Protein AF-A0AAW2JNI2-F1 (afdb_monomer_lite)

Sequence (206 aa):
MILISWNCQGLGTPCTVHTLGELLRSHHPSLVFLAETKCKKGRIDGIKRRSGLFGCYVESQGRSGGLALLWDKSTTVQLQTFGPHHINVMCIRKGSLKRGDSLVSTALLIRTIIRRFKEALTSTDLHDLGHEGSPFTWCNQYPEPDTIYERLDSACADPSWRARFPNAVVRHIPVTSSDHDALLIDLVNTPRLPRPKRRPFRFEAM

Radius of gyration: 17.62 Å; chains: 1; bounding box: 41×36×64 Å

Foldseek 3Di:
DKEKEDALLAPPDPQSLVLVVVVCVQPVHQKYKYKFNQDDPVSVVVSCVVSVWDWDKDHDDHRGIIMIMTGHPQKDWDWDDDDRQFTFIFIAGPPPPDPVRRSPDDDPGFGQDDPVCVVVCVVVQKDFPDADDDPFFFWPPDDPPVIDTHHRTTGIDHPVLCVVQVVWHWYWADDPSDRGTMIMIDSPPDDDDPPDPDDDDDDDDD

Organism: Sesamum radiatum (NCBI:txid300843)

Secondary structure (DSSP, 8-state):
-EEEEEE-S-TTSHHHHHHHHHHHHHH--SEEEEE-----HHHHHHHHHHHT-EEEEE--BTTB--EEEEE-TTEEEEEEEEETTEEEEEEEETT--STT--------------TTHHHHHHTTT-EE---BS-S-SEE--PPTTS--EE-----EE-HHHHHH-TT-EEEEE--TTSSBPEEEEESS-PPPPPPP-PPPP-----

InterPro domains:
  IPR005135 Endonuclease/exonuclease/phosphatase [PF03372] (4-123)
  IPR036691 Endonuclease/exonuclease/phosphatase superfamily [G3DSA:3.60.10.10] (1-99)
  IPR036691 Endonuclease/exonuclease/phosphatase superfamily [G3DSA:3.60.10.10] (100-187)
  IPR036691 Endonuclease/exonuclease/phosphatase superfamily [SSF56219] (1-187)

pLDDT: mean 78.14, std 17.44, range [36.41, 94.31]

Structure (mmCIF, N/CA/C/O backbone):
data_AF-A0AAW2JNI2-F1
#
_entry.id   AF-A0AAW2JNI2-F1
#
loop_
_atom_site.group_PDB
_atom_site.id
_atom_site.type_symbol
_atom_site.label_atom_id
_atom_site.label_alt_id
_atom_site.label_comp_id
_atom_site.label_asym_id
_atom_site.label_entity_id
_atom_site.label_seq_id
_atom_site.pdbx_PDB_ins_code
_atom_site.Cartn_x
_atom_site.Cartn_y
_atom_site.Cartn_z
_atom_site.occupancy
_atom_site.B_iso_or_equiv
_atom_site.auth_seq_id
_atom_site.auth_comp_id
_atom_site.auth_asym_id
_atom_site.auth_atom_id
_atom_site.pdbx_PDB_model_num
ATOM 1 N N . MET A 1 1 ? -14.338 -2.826 5.622 1.00 80.62 1 MET A N 1
ATOM 2 C CA . MET A 1 1 ? -13.302 -1.760 5.605 1.00 80.62 1 MET A CA 1
ATOM 3 C C . MET A 1 1 ? -12.301 -2.193 4.560 1.00 80.62 1 MET A C 1
ATOM 5 O O . MET A 1 1 ? -11.860 -3.328 4.659 1.00 80.62 1 MET A O 1
ATOM 9 N N . ILE A 1 2 ? -12.008 -1.354 3.565 1.00 87.94 2 ILE A N 1
ATOM 10 C CA . ILE A 1 2 ? -11.162 -1.745 2.430 1.00 87.94 2 ILE A CA 1
ATOM 11 C C . ILE A 1 2 ? -9.796 -1.084 2.564 1.00 87.94 2 ILE A C 1
ATOM 13 O O . ILE A 1 2 ? -9.700 0.122 2.816 1.00 87.94 2 ILE A O 1
ATOM 17 N N . LEU A 1 3 ? -8.755 -1.884 2.379 1.00 90.69 3 LEU A N 1
ATOM 18 C CA . LEU A 1 3 ? -7.373 -1.452 2.348 1.00 90.69 3 LEU A CA 1
ATOM 19 C C . LEU A 1 3 ? -6.774 -1.843 1.002 1.00 90.69 3 LEU A C 1
ATOM 21 O O . LEU A 1 3 ? -7.075 -2.915 0.477 1.00 90.69 3 LEU A O 1
ATOM 25 N N . ILE A 1 4 ? -5.943 -0.972 0.443 1.00 92.69 4 ILE A N 1
ATOM 26 C CA . ILE A 1 4 ? -5.185 -1.266 -0.773 1.00 92.69 4 ILE A CA 1
ATOM 27 C C . ILE A 1 4 ? -3.698 -1.215 -0.455 1.00 92.69 4 ILE A C 1
ATOM 29 O O . ILE A 1 4 ? -3.213 -0.239 0.109 1.00 92.69 4 ILE A O 1
ATOM 33 N N . SER A 1 5 ? -2.989 -2.262 -0.845 1.00 91.81 5 SER A N 1
ATOM 34 C CA . SER A 1 5 ? -1.537 -2.324 -0.955 1.00 91.81 5 SER A CA 1
ATOM 35 C C . SER A 1 5 ? -1.172 -2.282 -2.425 1.00 91.81 5 SER A C 1
ATOM 37 O O . SER A 1 5 ? -1.758 -3.032 -3.203 1.00 91.81 5 SER A O 1
ATOM 39 N N . TRP A 1 6 ? -0.190 -1.483 -2.820 1.00 92.62 6 TRP A N 1
ATOM 40 C CA . TRP A 1 6 ? 0.344 -1.599 -4.167 1.00 92.62 6 TRP A CA 1
ATOM 41 C C . TRP A 1 6 ? 1.819 -1.225 -4.239 1.00 92.62 6 TRP A C 1
ATOM 43 O O . TRP A 1 6 ? 2.206 -0.104 -3.898 1.00 92.62 6 TRP A O 1
ATOM 53 N N . ASN A 1 7 ? 2.641 -2.147 -4.738 1.00 91.00 7 ASN A N 1
ATOM 54 C CA . ASN A 1 7 ? 3.932 -1.778 -5.287 1.00 91.00 7 ASN A CA 1
ATOM 55 C C . ASN A 1 7 ? 3.718 -1.159 -6.666 1.00 91.00 7 ASN A C 1
ATOM 57 O O . ASN A 1 7 ? 3.440 -1.849 -7.634 1.00 91.00 7 ASN A O 1
ATOM 61 N N . CYS A 1 8 ? 3.818 0.160 -6.741 1.00 89.81 8 CYS A N 1
ATOM 62 C CA . CYS A 1 8 ? 3.504 0.895 -7.962 1.00 89.81 8 CYS A CA 1
ATOM 63 C C . CYS A 1 8 ? 4.706 1.093 -8.892 1.00 89.81 8 CYS A C 1
ATOM 65 O O . CYS A 1 8 ? 4.558 1.726 -9.938 1.00 89.81 8 CYS A O 1
ATOM 67 N N . GLN A 1 9 ? 5.895 0.648 -8.466 1.00 89.50 9 GLN A N 1
ATOM 68 C CA . GLN A 1 9 ? 7.161 0.720 -9.196 1.00 89.50 9 GLN A CA 1
ATOM 69 C C . GLN A 1 9 ? 7.519 2.117 -9.754 1.00 89.50 9 GLN A C 1
ATOM 71 O O . GLN A 1 9 ? 8.397 2.263 -10.612 1.00 89.50 9 GLN A O 1
ATOM 76 N N . GLY A 1 10 ? 6.901 3.167 -9.206 1.00 90.00 10 GLY A N 1
ATOM 77 C CA . GLY A 1 10 ? 7.130 4.572 -9.510 1.00 90.00 10 GLY A CA 1
ATOM 78 C C . GLY A 1 10 ? 5.845 5.345 -9.818 1.00 90.00 10 GLY A C 1
ATOM 79 O O . GLY A 1 10 ? 5.243 5.193 -10.874 1.00 90.00 10 GLY A O 1
ATOM 80 N N . LEU A 1 11 ? 5.496 6.329 -8.984 1.00 87.31 11 LEU A N 1
ATOM 81 C CA . LEU A 1 11 ? 4.372 7.261 -9.222 1.00 87.31 11 LEU A CA 1
ATOM 82 C C . LEU A 1 11 ? 4.754 8.444 -10.132 1.00 87.31 11 LEU A C 1
ATOM 84 O O . LEU A 1 11 ? 4.144 9.519 -10.087 1.00 87.31 11 LEU A O 1
ATOM 88 N N . GLY A 1 12 ? 5.805 8.259 -10.933 1.00 82.25 12 GLY A N 1
ATOM 89 C CA . GLY A 1 12 ? 6.384 9.262 -11.821 1.00 82.25 12 GLY A CA 1
ATOM 90 C C . GLY A 1 12 ? 5.574 9.480 -13.098 1.00 82.25 12 GLY A C 1
ATOM 91 O O . GLY A 1 12 ? 5.531 10.610 -13.594 1.00 82.25 12 GLY A O 1
ATOM 92 N N . THR A 1 13 ? 4.894 8.442 -13.585 1.00 85.81 13 THR A N 1
ATOM 93 C CA . THR A 1 13 ? 4.236 8.441 -14.898 1.00 85.81 13 THR A CA 1
ATOM 94 C C . THR A 1 13 ? 2.746 8.809 -14.802 1.00 85.81 13 THR A C 1
ATOM 96 O O . THR A 1 13 ? 2.089 8.488 -13.804 1.00 85.81 13 THR A O 1
ATOM 99 N N . PRO A 1 14 ? 2.172 9.465 -15.830 1.00 86.81 14 PRO A N 1
ATOM 100 C CA . PRO A 1 14 ? 0.734 9.723 -15.893 1.00 86.81 14 PRO A CA 1
ATOM 101 C C . PRO A 1 14 ? -0.111 8.445 -15.836 1.00 86.81 14 PRO A C 1
ATOM 103 O O . PRO A 1 14 ? -1.145 8.443 -15.172 1.00 86.81 14 PRO A O 1
ATOM 106 N N . CYS A 1 15 ? 0.346 7.357 -16.465 1.00 89.25 15 CYS A N 1
ATOM 107 C CA . CYS A 1 15 ? -0.357 6.074 -16.477 1.00 89.25 15 CYS A CA 1
ATOM 108 C C . CYS A 1 15 ? -0.473 5.477 -15.070 1.00 89.25 15 CYS A C 1
ATOM 110 O O . CYS A 1 15 ? -1.577 5.166 -14.637 1.00 89.25 15 CYS A O 1
ATOM 112 N N . THR A 1 16 ? 0.621 5.409 -14.303 1.00 89.88 16 THR A N 1
ATOM 113 C CA . THR A 1 16 ? 0.587 4.877 -12.929 1.00 89.88 16 THR A CA 1
ATOM 114 C C . THR A 1 16 ? -0.310 5.727 -12.022 1.00 89.88 16 THR A C 1
ATOM 116 O O . THR A 1 16 ? -1.076 5.199 -11.214 1.00 89.88 16 THR A O 1
ATOM 119 N N . VAL A 1 17 ? -0.277 7.058 -12.178 1.00 90.81 17 VAL A N 1
ATOM 120 C CA . VAL A 1 17 ? -1.159 7.971 -11.426 1.00 90.81 17 VAL A CA 1
ATOM 121 C C . VAL A 1 17 ? -2.626 7.802 -11.835 1.00 90.81 17 VAL A C 1
ATOM 123 O O . VAL A 1 17 ? -3.504 7.874 -10.972 1.00 90.81 17 VAL A O 1
ATOM 126 N N . HIS A 1 18 ? -2.904 7.564 -13.118 1.00 91.00 18 HIS A N 1
ATOM 127 C CA . HIS A 1 18 ? -4.248 7.260 -13.602 1.00 91.00 18 HIS A CA 1
ATOM 128 C C . HIS A 1 18 ? -4.775 5.974 -12.964 1.00 91.00 18 HIS A C 1
ATOM 130 O O . HIS A 1 18 ? -5.854 6.003 -12.371 1.00 91.00 18 HIS A O 1
ATOM 136 N N . THR A 1 19 ? -3.989 4.894 -12.995 1.00 93.62 19 THR A N 1
ATOM 137 C CA . THR A 1 19 ? -4.357 3.609 -12.390 1.00 93.62 19 THR A CA 1
ATOM 138 C C . THR A 1 19 ? -4.592 3.734 -10.891 1.00 93.62 19 THR A C 1
ATOM 140 O O . THR A 1 19 ? -5.613 3.259 -10.396 1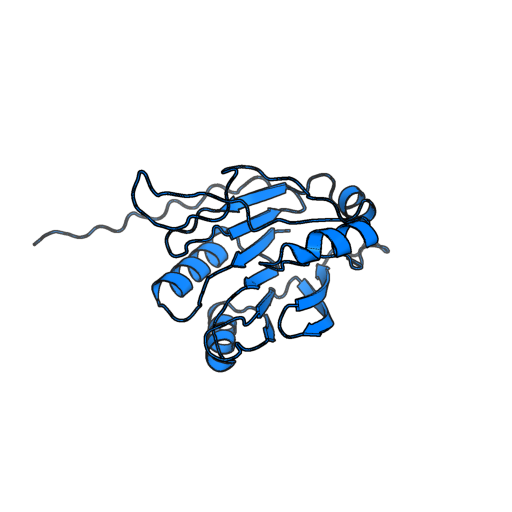.00 93.62 19 THR A O 1
ATOM 143 N N . LEU A 1 20 ? -3.734 4.466 -10.166 1.00 94.31 20 LEU A N 1
ATOM 144 C CA . LEU A 1 20 ? -3.990 4.791 -8.759 1.00 94.31 20 LEU A CA 1
ATOM 145 C C . LEU A 1 20 ? -5.356 5.472 -8.600 1.00 94.31 20 LEU A C 1
ATOM 147 O O . LEU A 1 20 ? -6.163 5.075 -7.764 1.00 94.31 20 LEU A O 1
ATOM 151 N N . GLY A 1 21 ? -5.648 6.473 -9.431 1.00 93.38 21 GLY A N 1
ATOM 152 C CA . GLY A 1 21 ? -6.939 7.156 -9.437 1.00 93.38 21 GLY A CA 1
ATOM 153 C C . GLY A 1 21 ? -8.125 6.234 -9.742 1.00 93.38 21 GLY A C 1
ATOM 154 O O . GLY A 1 21 ? -9.219 6.451 -9.220 1.00 93.38 21 GLY A O 1
ATOM 155 N N . GLU A 1 22 ? -7.955 5.203 -10.565 1.00 92.88 22 GLU A N 1
ATOM 156 C CA . GLU A 1 22 ? -8.984 4.186 -10.809 1.00 92.88 22 GLU A CA 1
ATOM 157 C C . GLU A 1 22 ? -9.179 3.252 -9.615 1.00 92.88 22 GLU A C 1
ATOM 159 O O . GLU A 1 22 ? -10.326 2.986 -9.248 1.00 92.88 22 GLU A O 1
ATOM 164 N N . LEU A 1 23 ? -8.093 2.816 -8.971 1.00 93.00 23 LEU A N 1
ATOM 165 C CA . LEU A 1 23 ? -8.136 1.996 -7.758 1.00 93.00 23 LEU A CA 1
ATOM 166 C C . LEU A 1 23 ? -8.877 2.723 -6.631 1.00 93.00 23 LEU A C 1
ATOM 168 O O . LEU A 1 23 ? -9.796 2.154 -6.037 1.00 93.00 23 LEU A O 1
ATOM 172 N N . LEU A 1 24 ? -8.537 3.997 -6.400 1.00 93.69 24 LEU A N 1
ATOM 173 C CA . LEU A 1 24 ? -9.178 4.846 -5.392 1.00 93.69 24 LEU A CA 1
ATOM 174 C C . LEU A 1 24 ? -10.672 5.051 -5.678 1.00 93.69 24 LEU A C 1
ATOM 176 O O . LEU A 1 24 ? -11.496 4.918 -4.775 1.00 93.69 24 LEU A O 1
ATOM 180 N N . ARG A 1 25 ? -11.033 5.351 -6.933 1.00 91.62 25 ARG A N 1
ATOM 181 C CA . ARG A 1 25 ? -12.432 5.595 -7.330 1.00 91.62 25 ARG A CA 1
ATOM 182 C C . ARG A 1 25 ? -13.288 4.335 -7.341 1.00 91.62 25 ARG A C 1
ATOM 184 O O . ARG A 1 25 ? -14.482 4.436 -7.109 1.00 91.62 25 ARG A O 1
ATOM 191 N N . SER A 1 26 ? -12.711 3.178 -7.655 1.00 91.31 26 SER A N 1
ATOM 192 C CA . SER A 1 26 ? -13.486 1.941 -7.827 1.00 91.31 26 SER A CA 1
ATOM 193 C C . SER A 1 26 ? -13.745 1.212 -6.515 1.00 91.31 26 SER A C 1
ATOM 195 O O . SER A 1 26 ? -14.736 0.495 -6.411 1.00 91.31 26 SER A O 1
ATOM 197 N N . HIS A 1 27 ? -12.854 1.365 -5.533 1.00 91.12 27 HIS A N 1
ATOM 198 C CA . HIS A 1 27 ? -12.905 0.590 -4.291 1.00 91.12 27 HIS A CA 1
ATOM 199 C C . HIS A 1 27 ? -13.101 1.448 -3.042 1.00 91.12 27 HIS A C 1
ATOM 201 O O . HIS A 1 27 ? -13.352 0.887 -1.981 1.00 91.12 27 HIS A O 1
ATOM 207 N N . HIS A 1 28 ? -12.989 2.779 -3.150 1.00 90.81 28 HIS A N 1
ATOM 208 C CA . HIS A 1 28 ? -13.135 3.717 -2.031 1.00 90.81 28 HIS A CA 1
ATOM 209 C C . HIS A 1 28 ? -12.400 3.256 -0.754 1.00 90.81 28 HIS A C 1
ATOM 211 O O . HIS A 1 28 ? -13.019 3.101 0.302 1.00 90.81 28 HIS A O 1
ATOM 217 N N . PRO A 1 29 ? -11.087 2.972 -0.845 1.00 91.06 29 PRO A N 1
ATOM 218 C CA . PRO A 1 29 ? -10.336 2.423 0.274 1.00 91.06 29 PRO A CA 1
ATOM 219 C C . PRO A 1 29 ? -10.240 3.429 1.424 1.00 91.06 29 PRO A C 1
ATOM 221 O O . PRO A 1 29 ? -10.003 4.618 1.218 1.00 91.06 29 PRO A O 1
ATOM 224 N N . SER A 1 30 ? -10.356 2.927 2.651 1.00 89.38 30 SER A N 1
ATOM 225 C CA . SER A 1 30 ? -10.128 3.718 3.867 1.00 89.38 30 SER A CA 1
ATOM 226 C C . SER A 1 30 ? -8.641 3.903 4.177 1.00 89.38 30 SER A C 1
ATOM 228 O O . SER A 1 30 ? -8.262 4.885 4.811 1.00 89.38 30 SER A O 1
ATOM 230 N N . LEU A 1 31 ? -7.803 2.965 3.720 1.00 90.81 31 LEU A N 1
ATOM 231 C CA . LEU A 1 31 ? -6.350 2.991 3.874 1.00 90.81 31 LEU A CA 1
ATOM 232 C C . LEU A 1 31 ? -5.691 2.523 2.574 1.00 90.81 31 LEU A C 1
ATOM 234 O O . LEU A 1 31 ? -6.131 1.548 1.967 1.00 90.81 31 LEU A O 1
ATOM 238 N N . VAL A 1 32 ? -4.632 3.202 2.153 1.00 93.38 32 VAL A N 1
ATOM 239 C CA . VAL A 1 32 ? -3.872 2.886 0.944 1.00 93.38 32 VAL A CA 1
ATOM 240 C C . VAL A 1 32 ? -2.397 2.963 1.264 1.00 93.38 32 VAL A C 1
ATOM 242 O O . VAL A 1 32 ? -1.916 3.989 1.735 1.00 93.38 32 VAL A O 1
ATOM 245 N N . PHE A 1 33 ? -1.671 1.901 0.972 1.00 92.81 33 PHE A N 1
ATOM 246 C CA . PHE A 1 33 ? -0.228 1.870 1.053 1.00 92.81 33 PHE A CA 1
ATOM 247 C C . PHE A 1 33 ? 0.372 1.715 -0.336 1.00 92.81 33 PHE A C 1
ATOM 249 O O . PHE A 1 33 ? -0.078 0.888 -1.129 1.00 92.81 33 PHE A O 1
ATOM 256 N N . LEU A 1 34 ? 1.414 2.495 -0.597 1.00 92.38 34 LEU A N 1
ATOM 257 C CA . LEU A 1 34 ? 2.161 2.494 -1.843 1.00 92.38 34 LEU A CA 1
ATOM 258 C C . LEU A 1 34 ? 3.640 2.234 -1.544 1.00 92.38 34 LEU A C 1
ATOM 260 O O . LEU A 1 34 ? 4.260 2.989 -0.789 1.00 92.38 34 LEU A O 1
ATOM 264 N N . ALA A 1 35 ? 4.192 1.190 -2.159 1.00 90.00 35 ALA A N 1
ATOM 265 C CA . ALA A 1 35 ? 5.620 0.871 -2.158 1.00 90.00 35 ALA A CA 1
ATOM 266 C C . ALA A 1 35 ? 6.293 1.282 -3.473 1.00 90.00 35 ALA A C 1
ATOM 268 O O . ALA A 1 35 ? 5.617 1.511 -4.480 1.00 90.00 35 ALA A O 1
ATOM 269 N N . GLU A 1 36 ? 7.626 1.402 -3.420 1.00 90.38 36 GLU A N 1
ATOM 270 C CA . GLU A 1 36 ? 8.500 1.826 -4.528 1.00 90.38 36 GLU A CA 1
ATOM 271 C C . GLU A 1 36 ? 7.941 3.038 -5.278 1.00 90.38 36 GLU A C 1
ATOM 273 O O . GLU A 1 36 ? 7.903 3.098 -6.506 1.00 90.38 36 GLU A O 1
ATOM 278 N N . THR A 1 37 ? 7.478 4.041 -4.532 1.00 91.50 37 THR A N 1
ATOM 279 C CA . THR A 1 37 ? 6.884 5.242 -5.133 1.00 91.50 37 THR A CA 1
ATOM 280 C C . THR A 1 37 ? 7.877 6.016 -5.997 1.00 91.50 37 THR A C 1
ATOM 282 O O . THR A 1 37 ? 7.445 6.749 -6.889 1.00 91.50 37 THR A O 1
ATOM 285 N N . LYS A 1 38 ? 9.191 5.880 -5.744 1.00 92.00 38 LYS A N 1
ATOM 286 C CA . LYS A 1 38 ? 10.291 6.572 -6.445 1.00 92.00 38 LYS A CA 1
ATOM 287 C C . LYS A 1 38 ? 10.082 8.090 -6.524 1.00 92.00 38 LYS A C 1
ATOM 289 O O . LYS A 1 38 ? 10.464 8.736 -7.498 1.00 92.00 38 LYS A O 1
ATOM 294 N N . CYS A 1 39 ? 9.418 8.660 -5.517 1.00 89.94 39 CYS A N 1
ATOM 295 C CA . CYS A 1 39 ? 8.976 10.048 -5.512 1.00 89.94 39 CYS A CA 1
ATOM 296 C C . CYS A 1 39 ? 9.508 10.835 -4.312 1.00 89.94 39 CYS A C 1
ATOM 298 O O . CYS A 1 39 ? 9.706 10.312 -3.215 1.00 89.94 39 CYS A O 1
ATOM 300 N N . LYS A 1 40 ? 9.666 12.143 -4.537 1.00 90.38 40 LYS A N 1
ATOM 301 C CA . LYS A 1 40 ? 9.871 13.155 -3.496 1.00 90.38 40 LYS A CA 1
ATOM 302 C C . LYS A 1 40 ? 8.533 13.704 -2.994 1.00 90.38 40 LYS A C 1
ATOM 304 O O . LYS A 1 40 ? 7.497 1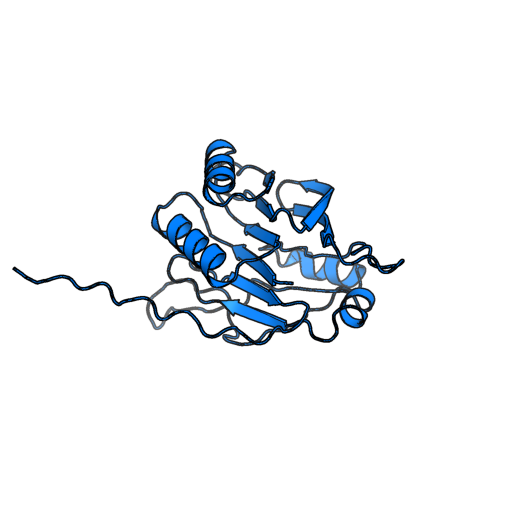3.553 -3.656 1.00 90.38 40 LYS A O 1
ATOM 309 N N . LYS A 1 41 ? 8.574 14.407 -1.863 1.00 89.19 41 LYS A N 1
ATOM 310 C CA . LYS A 1 41 ? 7.444 15.021 -1.150 1.00 89.19 41 LYS A CA 1
ATOM 311 C C . LYS A 1 41 ? 6.407 15.666 -2.067 1.00 89.19 41 LYS A C 1
ATOM 313 O O . LYS A 1 41 ? 5.226 15.336 -1.986 1.00 89.19 41 LYS A O 1
ATOM 318 N N . GLY A 1 42 ? 6.841 16.544 -2.975 1.00 90.44 42 GLY A N 1
ATOM 319 C CA . GLY A 1 42 ? 5.929 17.352 -3.794 1.00 90.44 42 GLY A CA 1
ATOM 320 C C . GLY A 1 42 ? 4.944 16.529 -4.634 1.00 90.44 42 GLY A C 1
ATOM 321 O O . GLY A 1 42 ? 3.790 16.927 -4.808 1.00 90.44 42 GLY A O 1
ATOM 322 N N . ARG A 1 43 ? 5.353 15.343 -5.110 1.00 90.12 43 ARG A N 1
ATOM 323 C CA . ARG A 1 43 ? 4.469 14.457 -5.883 1.00 90.12 43 ARG A CA 1
ATOM 324 C C . ARG A 1 43 ? 3.402 13.820 -4.995 1.00 90.12 43 ARG A C 1
ATOM 326 O O . ARG A 1 43 ? 2.229 13.827 -5.371 1.00 90.12 43 ARG A O 1
ATOM 333 N N . ILE A 1 44 ? 3.802 13.307 -3.830 1.00 91.06 44 ILE A N 1
ATOM 334 C CA . ILE A 1 44 ? 2.895 12.671 -2.866 1.00 91.06 44 ILE A CA 1
ATOM 335 C C . ILE A 1 44 ? 1.885 13.690 -2.332 1.00 91.06 44 ILE A C 1
ATOM 337 O O . ILE A 1 44 ? 0.687 13.411 -2.301 1.00 91.06 44 ILE A O 1
ATOM 341 N N . ASP A 1 45 ? 2.328 14.909 -2.02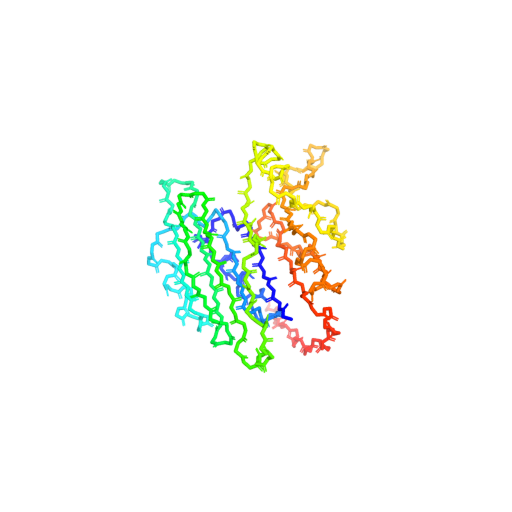0 1.00 93.12 45 ASP A N 1
ATOM 342 C CA . ASP A 1 45 ? 1.432 15.991 -1.601 1.00 93.12 45 ASP A CA 1
ATOM 343 C C . ASP A 1 45 ? 0.437 16.384 -2.706 1.00 93.12 45 ASP A C 1
ATOM 345 O O . ASP A 1 45 ? -0.727 16.679 -2.430 1.00 93.12 45 ASP A O 1
ATOM 349 N N . GLY A 1 46 ? 0.842 16.320 -3.979 1.00 92.56 46 GLY A N 1
ATOM 350 C CA . GLY A 1 46 ? -0.077 16.461 -5.110 1.00 92.56 46 GLY A CA 1
ATOM 351 C C . GLY A 1 46 ? -1.153 15.369 -5.156 1.00 92.56 46 GLY A C 1
ATOM 352 O O . GLY A 1 46 ? -2.319 15.672 -5.413 1.00 92.56 46 GLY A O 1
ATOM 353 N N . ILE A 1 47 ? -0.787 14.112 -4.888 1.00 91.44 47 ILE A N 1
ATOM 354 C CA . ILE A 1 47 ? -1.732 12.981 -4.836 1.00 91.44 47 ILE A CA 1
ATOM 355 C C . ILE A 1 47 ? -2.710 13.152 -3.671 1.00 91.44 47 ILE A C 1
ATOM 357 O O . ILE A 1 47 ? -3.916 13.012 -3.876 1.00 91.44 47 ILE A O 1
ATOM 361 N N . LYS A 1 48 ? -2.223 13.526 -2.483 1.00 93.75 48 LYS A N 1
ATOM 362 C CA . LYS A 1 48 ? -3.054 13.818 -1.302 1.00 93.75 48 LYS A CA 1
ATOM 363 C C . LYS A 1 48 ? -4.101 14.888 -1.602 1.00 93.75 48 LYS A C 1
ATOM 365 O O . LYS A 1 48 ? -5.290 14.652 -1.415 1.00 93.75 48 LYS A O 1
ATOM 370 N N . ARG A 1 49 ? -3.682 16.023 -2.178 1.00 92.31 49 ARG A N 1
ATOM 371 C CA . ARG A 1 49 ? -4.599 17.117 -2.548 1.00 92.31 49 ARG A CA 1
ATOM 372 C C . ARG A 1 49 ? -5.675 16.686 -3.543 1.00 92.31 49 ARG A C 1
ATOM 374 O O . ARG A 1 49 ? -6.833 17.031 -3.353 1.00 92.31 49 ARG A O 1
ATOM 381 N N . ARG A 1 50 ? -5.315 15.930 -4.588 1.00 90.69 50 ARG A N 1
ATOM 382 C CA . ARG A 1 50 ? -6.276 15.487 -5.618 1.00 90.69 50 ARG A CA 1
ATOM 383 C C . ARG A 1 50 ? -7.235 14.400 -5.136 1.00 90.69 50 ARG A C 1
ATOM 385 O O . ARG A 1 50 ? -8.362 14.345 -5.608 1.00 90.69 50 ARG A O 1
ATOM 392 N N . SER A 1 51 ? -6.775 13.520 -4.250 1.00 90.00 51 SER A N 1
ATOM 393 C CA . SER A 1 51 ? -7.582 12.411 -3.723 1.00 90.00 51 SER A CA 1
ATOM 394 C C . SER A 1 51 ? -8.403 12.789 -2.489 1.00 90.00 51 SER A C 1
ATOM 396 O O . SER A 1 51 ? -9.322 12.057 -2.133 1.00 90.00 51 SER A O 1
ATOM 398 N N . GLY A 1 52 ? -8.086 13.910 -1.831 1.00 92.44 52 GLY A N 1
ATOM 399 C CA . GLY A 1 52 ? -8.699 14.296 -0.558 1.00 92.44 52 GLY A CA 1
ATOM 400 C C . GLY A 1 52 ? -8.271 13.407 0.616 1.00 92.44 52 GLY A C 1
ATOM 401 O O . GLY A 1 52 ? -8.951 13.384 1.641 1.00 92.44 52 GLY A O 1
ATOM 402 N N . LEU A 1 53 ? -7.174 12.659 0.461 1.00 93.44 53 LEU A N 1
ATOM 403 C CA . LEU A 1 53 ? -6.643 11.761 1.482 1.00 93.44 53 LEU A CA 1
ATOM 404 C C . LEU A 1 53 ? -5.596 12.462 2.350 1.00 93.44 53 LEU A C 1
ATOM 406 O O . LEU A 1 53 ? -4.779 13.262 1.880 1.00 93.44 53 LEU A O 1
ATOM 410 N N . PHE A 1 54 ? -5.587 12.095 3.624 1.00 94.31 54 PHE A N 1
ATOM 411 C CA . PHE A 1 54 ? -4.486 12.371 4.538 1.00 94.31 54 PHE A CA 1
ATOM 412 C C . PHE A 1 54 ? -3.367 11.359 4.292 1.00 94.31 54 PHE A C 1
ATOM 414 O O . PHE A 1 54 ? -3.589 10.332 3.655 1.00 94.31 54 PHE A O 1
ATOM 421 N N . GLY A 1 55 ? -2.150 11.638 4.760 1.00 92.56 55 GLY A N 1
ATOM 422 C CA . GLY A 1 55 ? -1.072 10.679 4.562 1.00 92.56 55 GLY A CA 1
ATOM 423 C C . GLY A 1 55 ? 0.288 11.083 5.104 1.00 92.56 55 GLY A C 1
ATOM 424 O O . GLY A 1 55 ? 0.615 12.275 5.158 1.00 92.56 55 GLY A O 1
ATOM 425 N N . CYS A 1 56 ? 1.088 10.068 5.423 1.00 91.06 56 CYS A N 1
ATOM 426 C CA . CYS A 1 56 ? 2.520 10.151 5.694 1.00 91.06 56 CYS A CA 1
ATOM 427 C C . CYS A 1 56 ? 3.306 9.408 4.604 1.00 91.06 56 CYS A C 1
ATOM 429 O O . CYS A 1 56 ? 2.758 8.592 3.861 1.00 91.06 56 CYS A O 1
ATOM 431 N N . TYR A 1 57 ? 4.588 9.727 4.464 1.00 92.69 57 TYR A N 1
ATOM 432 C CA . TYR A 1 57 ? 5.437 9.118 3.448 1.00 92.69 57 TYR A CA 1
ATOM 433 C C . TYR A 1 57 ? 6.905 9.142 3.871 1.00 92.69 57 TYR A C 1
ATOM 435 O O . TYR A 1 57 ? 7.317 9.929 4.723 1.00 92.69 57 TYR A O 1
ATOM 443 N N . VAL A 1 58 ? 7.684 8.288 3.222 1.00 89.88 58 VAL A N 1
ATOM 444 C CA . VAL A 1 58 ? 9.142 8.241 3.258 1.00 89.88 58 VAL A CA 1
ATOM 445 C C . VAL A 1 58 ? 9.606 8.510 1.832 1.00 89.88 58 VAL A C 1
ATOM 447 O O . VAL A 1 58 ? 9.118 7.869 0.904 1.00 89.88 58 VAL A O 1
ATOM 450 N N . GLU A 1 59 ? 10.484 9.488 1.625 1.00 91.38 59 GLU A N 1
ATOM 451 C CA . GLU A 1 59 ? 10.961 9.822 0.278 1.00 91.38 59 GLU A CA 1
ATOM 452 C C . GLU A 1 59 ? 11.866 8.729 -0.299 1.00 91.38 59 GLU A C 1
ATOM 454 O O . GLU A 1 59 ? 12.540 8.002 0.433 1.00 91.38 59 GLU A O 1
ATOM 459 N N . SER A 1 60 ? 11.923 8.644 -1.628 1.00 90.00 60 SER A N 1
ATOM 460 C CA . SER A 1 60 ? 12.872 7.759 -2.302 1.00 90.00 60 SER A CA 1
ATOM 461 C C . SER A 1 60 ? 14.323 8.207 -2.102 1.00 90.00 60 SER A C 1
ATOM 463 O O . SER A 1 60 ? 14.633 9.407 -2.071 1.00 90.00 60 SER A O 1
ATOM 465 N N . GLN A 1 61 ? 15.229 7.231 -2.039 1.00 86.19 61 GLN A N 1
ATOM 466 C CA . GLN A 1 61 ? 16.674 7.449 -2.068 1.00 86.19 61 GLN A CA 1
ATOM 467 C C . GLN A 1 61 ? 17.157 7.199 -3.498 1.00 86.19 61 GLN A C 1
ATOM 469 O O . GLN A 1 61 ? 17.148 6.070 -3.988 1.00 86.19 61 GLN A O 1
ATOM 474 N N . GLY A 1 62 ? 17.498 8.275 -4.212 1.00 85.00 62 GLY A N 1
ATOM 475 C CA . GLY A 1 62 ? 17.791 8.209 -5.644 1.00 85.00 62 GLY A CA 1
ATOM 476 C C . GLY A 1 62 ? 16.618 7.635 -6.452 1.00 85.00 62 GLY A C 1
ATOM 477 O O . GLY A 1 62 ? 15.507 8.169 -6.412 1.00 85.00 62 GLY A O 1
ATOM 478 N N . ARG A 1 63 ? 16.882 6.546 -7.186 1.00 82.06 63 ARG A N 1
ATOM 479 C CA . ARG A 1 63 ? 15.924 5.852 -8.071 1.00 82.06 63 ARG A CA 1
ATOM 480 C C . ARG A 1 63 ? 15.183 4.684 -7.404 1.00 82.06 63 ARG A C 1
ATOM 482 O O . ARG A 1 63 ? 14.451 3.975 -8.089 1.00 82.06 63 ARG A O 1
ATOM 489 N N . SER A 1 64 ? 15.367 4.484 -6.101 1.00 85.12 64 SER A N 1
ATOM 490 C CA . SER A 1 64 ? 14.825 3.339 -5.360 1.00 85.12 64 SER A CA 1
ATOM 491 C C . SER A 1 64 ? 14.031 3.751 -4.127 1.00 85.12 64 SER A C 1
ATOM 493 O O . SER A 1 64 ? 14.316 4.774 -3.490 1.00 85.12 64 SER A O 1
ATOM 495 N N . GLY A 1 65 ? 13.066 2.913 -3.764 1.00 87.06 65 GLY A N 1
ATOM 496 C CA . GLY A 1 65 ? 12.290 3.031 -2.546 1.00 87.06 65 GLY A CA 1
ATOM 497 C C . GLY A 1 65 ? 11.269 4.160 -2.582 1.00 87.06 65 GLY A C 1
ATOM 498 O O . GLY A 1 65 ? 10.780 4.603 -3.626 1.00 87.06 65 GLY A O 1
ATOM 499 N N . GLY A 1 66 ? 10.957 4.638 -1.385 1.00 90.44 66 GLY A N 1
ATOM 500 C CA . GLY A 1 66 ? 9.903 5.602 -1.135 1.00 90.44 66 GLY A CA 1
ATOM 501 C C . GLY A 1 66 ? 8.582 4.901 -0.844 1.00 90.44 66 GLY A C 1
ATOM 502 O O . GLY A 1 66 ? 8.090 4.113 -1.652 1.00 90.44 66 GLY A O 1
ATOM 503 N N . LEU A 1 67 ? 7.997 5.228 0.300 1.00 91.88 67 LEU A N 1
ATOM 504 C CA . LEU A 1 67 ? 6.775 4.623 0.818 1.00 91.88 67 LEU A CA 1
ATOM 505 C C . LEU A 1 67 ? 5.736 5.709 1.041 1.00 91.88 67 LEU A C 1
ATOM 507 O O . LEU A 1 67 ? 6.085 6.806 1.471 1.00 91.88 67 LEU A O 1
ATOM 511 N N . ALA A 1 68 ? 4.464 5.414 0.817 1.00 92.94 68 ALA A N 1
ATOM 512 C CA . ALA A 1 68 ? 3.384 6.310 1.204 1.00 92.94 68 ALA A CA 1
ATOM 513 C C . ALA A 1 68 ? 2.255 5.525 1.857 1.00 92.94 68 ALA A C 1
ATOM 515 O O . ALA A 1 68 ? 1.832 4.494 1.345 1.00 92.94 68 ALA A O 1
ATOM 516 N N . LEU A 1 69 ? 1.744 6.050 2.964 1.00 93.19 69 LEU A N 1
ATOM 517 C CA . LEU A 1 69 ? 0.526 5.577 3.594 1.00 93.19 69 LEU A CA 1
ATOM 518 C C . LEU A 1 69 ? -0.491 6.714 3.568 1.00 93.19 69 LEU A C 1
ATOM 520 O O . LEU A 1 69 ? -0.244 7.789 4.114 1.00 93.19 69 LEU A O 1
ATOM 524 N N . LEU A 1 70 ? -1.625 6.472 2.923 1.00 94.19 70 LEU A N 1
ATOM 525 C CA . LEU A 1 70 ? -2.707 7.425 2.719 1.00 94.19 70 LEU A CA 1
ATOM 526 C C . LEU A 1 70 ? -3.992 6.891 3.354 1.00 94.19 70 LEU A C 1
ATOM 528 O O . LEU A 1 70 ? -4.249 5.691 3.311 1.00 94.19 70 LEU A O 1
ATOM 532 N N . TRP A 1 71 ? -4.820 7.763 3.919 1.00 93.25 71 TRP A N 1
ATOM 533 C CA . TRP A 1 71 ? -6.084 7.374 4.546 1.00 93.25 71 TRP A CA 1
ATOM 534 C C . TRP A 1 71 ? -7.162 8.438 4.401 1.00 93.25 71 TRP A C 1
ATOM 536 O O . TRP A 1 71 ? -6.886 9.629 4.232 1.00 93.25 71 TRP A O 1
ATOM 546 N N . ASP A 1 72 ? -8.413 7.998 4.468 1.00 92.38 72 ASP A N 1
ATOM 547 C CA . ASP A 1 72 ? -9.567 8.885 4.423 1.00 92.38 72 ASP A CA 1
ATOM 548 C C . ASP A 1 72 ? -9.898 9.479 5.804 1.00 92.38 72 ASP A C 1
ATOM 550 O O . ASP A 1 72 ? -9.344 9.110 6.841 1.00 92.38 72 ASP A O 1
ATOM 554 N N . LYS A 1 73 ? -10.861 10.405 5.845 1.00 90.88 73 LYS A N 1
ATOM 555 C CA . LYS A 1 73 ? -11.307 11.026 7.103 1.00 90.88 73 LYS A CA 1
ATOM 556 C C . LYS A 1 73 ? -11.939 10.043 8.096 1.00 90.88 73 LYS A C 1
ATOM 558 O O . LYS A 1 73 ? -12.065 10.403 9.271 1.00 90.88 73 LYS A O 1
ATOM 563 N N . SER A 1 74 ? -12.357 8.857 7.637 1.00 86.50 74 SER A N 1
ATOM 564 C CA . SER A 1 74 ? -12.984 7.819 8.463 1.00 86.50 74 SER A CA 1
ATOM 565 C C . SER A 1 74 ? -11.967 7.028 9.284 1.00 86.50 74 SER A C 1
ATOM 567 O O . SER A 1 74 ? -12.356 6.348 10.229 1.00 86.50 74 SER A O 1
ATOM 569 N N . THR A 1 75 ? -10.675 7.163 8.986 1.00 85.00 75 THR A N 1
ATOM 570 C CA . THR A 1 75 ? -9.598 6.452 9.677 1.00 85.00 75 THR A CA 1
ATOM 571 C C . THR A 1 75 ? -8.733 7.431 10.466 1.00 85.00 75 THR A C 1
ATOM 573 O O . THR A 1 75 ? -8.268 8.447 9.952 1.00 85.00 75 THR A O 1
ATOM 576 N N . THR A 1 76 ? -8.517 7.139 11.742 1.00 84.81 76 THR A N 1
ATOM 577 C CA . THR A 1 76 ? -7.508 7.793 12.578 1.00 84.81 76 THR A CA 1
ATOM 578 C C . THR A 1 76 ? -6.240 6.960 12.511 1.00 84.81 76 THR A C 1
ATOM 580 O O . THR A 1 76 ? -6.291 5.775 12.805 1.00 84.81 76 THR A O 1
ATOM 583 N N . VAL A 1 77 ? -5.107 7.557 12.157 1.00 85.06 77 VAL A N 1
ATOM 584 C CA . VAL A 1 77 ? -3.821 6.853 12.070 1.00 85.06 77 VAL A CA 1
ATOM 585 C C . VAL A 1 77 ? -2.855 7.457 13.078 1.00 85.06 77 VAL A C 1
ATOM 587 O O . VAL A 1 77 ? -2.663 8.671 13.103 1.00 85.06 77 VAL A O 1
ATOM 590 N N . GLN A 1 78 ? -2.255 6.609 13.905 1.00 80.81 78 GLN A N 1
ATOM 591 C CA . GLN A 1 78 ? -1.212 6.959 14.860 1.00 80.81 78 GLN A CA 1
ATOM 592 C C . GLN A 1 78 ? 0.091 6.291 14.431 1.00 80.81 78 GLN A C 1
ATOM 594 O O . GLN A 1 78 ? 0.177 5.067 14.344 1.00 80.81 78 GLN A O 1
ATOM 599 N N . LEU A 1 79 ? 1.101 7.104 14.130 1.00 81.62 79 LEU A N 1
ATOM 600 C CA . LEU A 1 79 ? 2.422 6.620 13.750 1.00 81.62 79 LEU A CA 1
ATOM 601 C C . LEU A 1 79 ? 3.143 6.051 14.971 1.00 81.62 79 LEU A C 1
ATOM 603 O O . LEU A 1 79 ? 3.262 6.738 15.981 1.00 81.62 79 LEU A O 1
ATOM 607 N N . GLN A 1 80 ? 3.628 4.816 14.860 1.00 79.38 80 GLN A N 1
ATOM 608 C CA . GLN A 1 80 ? 4.446 4.184 15.895 1.00 79.38 80 GLN A CA 1
ATOM 609 C C . GLN A 1 80 ? 5.927 4.295 15.536 1.00 79.38 80 GLN A C 1
ATOM 611 O O . GLN A 1 80 ? 6.694 4.928 16.252 1.00 79.38 80 GLN A O 1
ATOM 616 N N . THR A 1 81 ? 6.326 3.720 14.399 1.00 76.88 81 THR A N 1
ATOM 617 C CA . THR A 1 81 ? 7.710 3.754 13.906 1.00 76.88 81 THR A CA 1
ATOM 618 C C . THR A 1 81 ? 7.741 3.873 12.385 1.00 76.88 81 THR A C 1
ATOM 620 O O . THR A 1 81 ? 6.785 3.517 11.695 1.00 76.88 81 THR A O 1
ATOM 623 N N . PHE A 1 82 ? 8.833 4.400 11.837 1.00 82.38 82 PHE A N 1
ATOM 624 C CA . PHE A 1 82 ? 9.047 4.454 10.394 1.00 82.38 82 PHE A CA 1
ATOM 625 C C . PHE A 1 82 ? 10.535 4.402 10.058 1.00 82.38 82 PHE A C 1
ATOM 627 O O . PHE A 1 82 ? 11.396 4.684 10.889 1.00 82.38 82 PHE A O 1
ATOM 634 N N . GLY A 1 83 ? 10.835 4.060 8.811 1.00 81.12 83 GLY A N 1
ATOM 635 C CA . GLY A 1 83 ? 12.183 4.070 8.268 1.00 81.12 83 GLY A CA 1
ATOM 636 C C . GLY A 1 83 ? 12.180 3.890 6.750 1.00 81.12 83 GLY A C 1
ATOM 637 O O . GLY A 1 83 ? 11.115 3.785 6.143 1.00 81.12 83 GLY A O 1
ATOM 638 N N . PRO A 1 84 ? 13.364 3.793 6.122 1.00 79.06 84 PRO A N 1
ATOM 639 C CA . PRO A 1 84 ? 13.499 3.722 4.662 1.00 79.06 84 PRO A CA 1
ATOM 640 C C . PRO A 1 84 ? 12.682 2.604 4.000 1.00 79.06 84 PRO A C 1
ATOM 642 O O . PRO A 1 84 ? 12.238 2.741 2.865 1.00 79.06 84 PRO A O 1
ATOM 645 N N . HIS A 1 85 ? 12.461 1.512 4.735 1.00 78.00 85 HIS A N 1
ATOM 646 C CA . HIS A 1 85 ? 11.770 0.316 4.259 1.00 78.00 85 HIS A CA 1
ATOM 647 C C . HIS A 1 85 ? 10.500 0.010 5.052 1.00 78.00 85 HIS A C 1
ATOM 649 O O . HIS A 1 85 ? 10.005 -1.112 4.972 1.00 78.00 85 HIS A O 1
ATOM 655 N N . HIS A 1 86 ? 10.001 0.941 5.880 1.00 77.69 86 HIS A N 1
ATOM 656 C CA . HIS A 1 86 ? 8.819 0.659 6.692 1.00 77.69 86 HIS A CA 1
ATOM 657 C C . HIS A 1 86 ? 8.030 1.854 7.183 1.00 77.69 86 HIS A C 1
ATOM 659 O O . HIS A 1 86 ? 8.581 2.900 7.508 1.00 77.69 86 HIS A O 1
ATOM 665 N N . ILE A 1 87 ? 6.732 1.621 7.343 1.00 79.38 87 ILE A N 1
ATOM 666 C CA . ILE A 1 87 ? 5.816 2.478 8.082 1.00 79.38 87 ILE A CA 1
ATOM 667 C C . ILE A 1 87 ? 5.017 1.549 8.996 1.00 79.38 87 ILE A C 1
ATOM 669 O O . ILE A 1 87 ? 4.374 0.619 8.518 1.00 79.38 87 ILE A O 1
ATOM 673 N N . ASN A 1 88 ? 5.092 1.776 10.303 1.00 78.38 88 ASN A N 1
ATOM 674 C CA . ASN A 1 88 ? 4.319 1.059 11.305 1.00 78.38 88 ASN A CA 1
ATOM 675 C C . ASN A 1 88 ? 3.345 2.025 11.980 1.00 78.38 88 ASN A C 1
ATOM 677 O O . ASN A 1 88 ? 3.738 3.073 12.502 1.00 78.38 88 ASN A O 1
ATOM 681 N N . VAL A 1 89 ? 2.068 1.667 11.961 1.00 77.69 89 VAL A N 1
ATOM 682 C CA . VAL A 1 89 ? 0.975 2.526 12.404 1.00 77.69 89 VAL A CA 1
ATOM 683 C C . VAL A 1 89 ? -0.084 1.727 13.145 1.00 77.69 89 VAL A C 1
ATOM 685 O O . VAL A 1 89 ? -0.323 0.555 12.863 1.00 77.69 89 VAL A O 1
ATOM 688 N N . MET A 1 90 ? -0.779 2.418 14.037 1.00 76.62 90 MET A N 1
ATOM 689 C CA . MET A 1 90 ? -2.025 1.978 14.639 1.00 76.62 90 MET A CA 1
ATOM 690 C C . MET A 1 90 ? -3.173 2.768 14.004 1.00 76.62 90 MET A C 1
ATOM 692 O O . MET A 1 90 ? -3.199 3.996 14.067 1.00 76.62 90 MET A O 1
ATOM 696 N N . CYS A 1 91 ? -4.110 2.081 13.357 1.00 78.00 91 CYS A N 1
ATOM 697 C CA . CYS A 1 91 ? -5.179 2.713 12.579 1.00 78.00 91 CYS A CA 1
ATOM 698 C C . CYS A 1 91 ? -6.525 2.410 13.215 1.00 78.00 91 CYS A C 1
ATOM 700 O O . CYS A 1 91 ? -6.848 1.248 13.279 1.00 78.00 91 CYS A O 1
ATOM 702 N N . ILE A 1 92 ? -7.350 3.381 13.597 1.00 75.50 92 ILE A N 1
ATOM 703 C CA . ILE A 1 92 ? -8.672 3.165 14.208 1.00 75.50 92 ILE A CA 1
ATOM 704 C C . ILE A 1 92 ? -9.760 3.737 13.297 1.00 75.50 92 ILE A C 1
ATOM 706 O O . ILE A 1 92 ? -9.687 4.899 12.895 1.00 75.50 92 ILE A O 1
ATOM 710 N N . ARG A 1 93 ? -10.804 2.960 12.989 1.00 76.69 93 ARG A N 1
ATOM 711 C CA . ARG A 1 93 ? -11.955 3.453 12.217 1.00 76.69 93 ARG A CA 1
ATOM 712 C C . ARG A 1 93 ? -12.896 4.260 13.117 1.00 76.69 93 ARG A C 1
ATOM 714 O O . ARG A 1 93 ? -13.384 3.767 14.131 1.00 76.69 93 ARG A O 1
ATOM 721 N N . LYS A 1 94 ? -13.182 5.502 12.735 1.00 69.81 94 LYS A N 1
ATOM 722 C CA . LYS A 1 94 ? -14.114 6.392 13.437 1.00 69.81 94 LYS A CA 1
ATOM 723 C C . LYS A 1 94 ? -15.543 5.857 13.305 1.00 69.81 94 LYS A C 1
ATOM 725 O O . LYS A 1 94 ? -15.972 5.503 12.209 1.00 69.81 94 LYS A O 1
ATOM 730 N N . GLY A 1 95 ? -16.273 5.809 14.419 1.00 62.31 95 GLY A N 1
ATOM 731 C CA . GLY A 1 95 ? -17.650 5.296 14.486 1.00 62.31 95 GLY A CA 1
ATOM 732 C C . GLY A 1 95 ? -17.780 3.838 14.944 1.00 62.31 95 GLY A C 1
ATOM 733 O O . GLY A 1 95 ? -18.883 3.413 15.270 1.00 62.31 95 GLY A O 1
ATOM 734 N N . SER A 1 96 ? -16.678 3.092 15.058 1.00 55.44 96 SER A N 1
ATOM 735 C CA . SER A 1 96 ? -16.632 1.807 15.771 1.00 55.44 96 SER A CA 1
ATOM 736 C C . SER A 1 96 ? -16.283 2.068 17.239 1.00 55.44 96 SER A C 1
ATOM 738 O O . SER A 1 96 ? -15.133 1.974 17.649 1.00 55.44 96 SER A O 1
ATOM 740 N N . LEU A 1 97 ? -17.270 2.526 18.013 1.00 44.31 97 LEU A N 1
ATOM 741 C CA . LEU A 1 97 ? -17.170 2.737 19.461 1.00 44.31 97 LEU A CA 1
ATOM 742 C C . LEU A 1 97 ? -17.778 1.535 20.201 1.00 44.31 97 LEU A C 1
ATOM 744 O O . LEU A 1 97 ? -18.786 1.675 20.888 1.00 44.31 97 LEU A O 1
ATOM 748 N N . LYS A 1 98 ? -17.188 0.341 20.097 1.00 44.50 98 LYS A N 1
ATOM 749 C CA . LYS A 1 98 ? -17.250 -0.607 21.220 1.00 44.50 98 LYS A CA 1
ATOM 750 C C . LYS A 1 98 ? -15.959 -0.490 22.020 1.00 44.50 98 LYS A C 1
ATOM 752 O O . LYS A 1 98 ? -14.873 -0.337 21.475 1.00 44.50 98 LYS A O 1
ATOM 757 N N . ARG A 1 99 ? -16.070 -0.489 23.346 1.00 36.41 99 ARG A N 1
ATOM 758 C CA . ARG A 1 99 ? -14.931 -0.431 24.275 1.00 36.41 99 ARG A CA 1
ATOM 759 C C . ARG A 1 99 ? -14.083 -1.695 24.038 1.00 36.41 99 ARG A C 1
ATOM 761 O O . ARG A 1 99 ? -14.532 -2.782 24.367 1.00 36.41 99 ARG A O 1
ATOM 768 N N . GLY A 1 100 ? -12.933 -1.553 23.372 1.00 43.28 100 GLY A N 1
ATOM 769 C CA . GLY A 1 100 ? -12.143 -2.669 22.813 1.00 43.28 100 GLY A CA 1
ATOM 770 C C . GLY A 1 100 ? -11.867 -2.545 21.305 1.00 43.28 100 GLY A C 1
ATOM 771 O O . GLY A 1 100 ? -10.970 -3.200 20.778 1.00 43.28 100 GLY A O 1
ATOM 772 N N . ASP A 1 101 ? -12.548 -1.620 20.615 1.00 44.59 101 ASP A N 1
ATOM 773 C CA . ASP A 1 101 ? -12.422 -1.379 19.172 1.00 44.59 101 ASP A CA 1
ATOM 774 C C . ASP A 1 101 ? -11.160 -0.605 18.751 1.00 44.59 101 ASP A C 1
ATOM 776 O O . ASP A 1 101 ? -11.013 -0.200 17.596 1.00 44.59 101 ASP A O 1
ATOM 780 N N . SER A 1 102 ? -10.199 -0.443 19.661 1.00 41.88 102 SER A N 1
ATOM 781 C CA . SER A 1 102 ? -8.868 -0.014 19.260 1.00 41.88 102 SER A CA 1
ATOM 782 C C . SER A 1 102 ? -8.306 -1.119 18.374 1.00 41.88 102 SER A C 1
ATOM 784 O O . SER A 1 102 ? -8.098 -2.242 18.833 1.00 41.88 102 SER A O 1
ATOM 786 N N . LEU A 1 103 ? -8.156 -0.837 17.084 1.00 45.59 103 LEU A N 1
ATOM 787 C CA . LEU A 1 103 ? -7.350 -1.599 16.133 1.00 45.59 103 LEU A CA 1
ATOM 788 C C . LEU A 1 103 ? -5.888 -1.486 16.608 1.00 45.59 103 LEU A C 1
ATOM 790 O O . LEU A 1 103 ? -5.067 -0.808 16.000 1.00 45.59 103 LEU A O 1
ATOM 794 N N . VAL A 1 104 ? -5.595 -2.056 17.777 1.00 41.19 104 VAL A N 1
ATOM 795 C CA . VAL A 1 104 ? -4.247 -2.142 18.317 1.00 41.19 104 VAL A CA 1
ATOM 796 C C . VAL A 1 104 ? -3.509 -3.096 17.402 1.00 41.19 104 VAL A C 1
ATOM 798 O O . VAL A 1 104 ? -3.949 -4.225 17.200 1.00 41.19 104 VAL A O 1
ATOM 801 N N . SER A 1 105 ? -2.469 -2.532 16.791 1.00 40.31 105 SER A N 1
ATOM 802 C CA . SER A 1 105 ? -1.331 -3.161 16.138 1.00 40.31 105 SER A CA 1
ATOM 803 C C . SER A 1 105 ? -1.345 -4.683 16.137 1.00 40.31 105 SER A C 1
ATOM 805 O O . SER A 1 105 ? -1.224 -5.258 17.207 1.00 40.31 105 SER A O 1
ATOM 807 N N . THR A 1 106 ? -1.360 -5.285 14.945 1.00 36.94 106 THR A N 1
ATOM 808 C CA . THR A 1 106 ? -0.131 -5.860 14.375 1.00 36.94 106 THR A CA 1
ATOM 809 C C . THR A 1 106 ? -0.246 -5.892 12.850 1.00 36.94 106 THR A C 1
ATOM 811 O O . THR A 1 106 ? -1.216 -6.384 12.285 1.00 36.94 106 THR A O 1
ATOM 814 N N . ALA A 1 107 ? 0.754 -5.305 12.195 1.00 38.03 107 ALA A N 1
ATOM 815 C CA . ALA A 1 107 ? 1.165 -5.560 10.820 1.00 38.03 107 ALA A CA 1
ATOM 816 C C . ALA A 1 107 ? 0.085 -5.562 9.716 1.00 38.03 107 ALA A C 1
ATOM 818 O O . ALA A 1 107 ? -0.055 -6.533 8.984 1.00 38.03 107 ALA A O 1
ATOM 819 N N . LEU A 1 108 ? -0.437 -4.382 9.362 1.00 39.81 108 LEU A N 1
ATOM 820 C CA . LEU A 1 108 ? -0.413 -4.059 7.929 1.00 39.81 108 LEU A CA 1
ATOM 821 C C . LEU A 1 108 ? 1.018 -3.634 7.584 1.00 39.81 108 LEU A C 1
ATOM 823 O O . LEU A 1 108 ? 1.301 -2.493 7.226 1.00 39.81 108 LEU A O 1
ATOM 827 N N . LEU A 1 109 ? 1.957 -4.560 7.774 1.00 45.69 109 LEU A N 1
ATOM 828 C CA . LEU A 1 109 ? 3.309 -4.426 7.279 1.00 45.69 109 LEU A CA 1
ATOM 829 C C . LEU A 1 109 ? 3.197 -4.763 5.802 1.00 45.69 109 LEU A C 1
ATOM 831 O O . LEU A 1 109 ? 3.607 -5.818 5.335 1.00 45.69 109 LEU A O 1
ATOM 835 N N . ILE A 1 110 ? 2.546 -3.857 5.077 1.00 47.16 110 ILE A N 1
ATOM 836 C CA . ILE A 1 110 ? 2.661 -3.819 3.644 1.00 47.16 110 ILE A CA 1
ATOM 837 C C . ILE A 1 110 ? 4.102 -3.388 3.421 1.00 47.16 110 ILE A C 1
ATOM 839 O O . ILE A 1 110 ? 4.438 -2.213 3.435 1.00 47.16 110 ILE A O 1
ATOM 843 N N . ARG A 1 111 ? 5.008 -4.352 3.381 1.00 46.56 111 ARG A N 1
ATOM 844 C CA . ARG A 1 111 ? 6.335 -4.147 2.836 1.00 46.56 111 ARG A CA 1
ATOM 845 C C . ARG A 1 111 ? 6.406 -5.035 1.628 1.00 46.56 111 ARG A C 1
ATOM 847 O O . ARG A 1 111 ? 6.456 -6.255 1.745 1.00 46.56 111 ARG A O 1
ATOM 854 N N . THR A 1 112 ? 6.420 -4.395 0.477 1.00 39.88 112 THR A N 1
ATOM 855 C CA . THR A 1 112 ? 6.947 -5.032 -0.709 1.00 39.88 112 THR A CA 1
ATOM 856 C C . THR A 1 112 ? 8.454 -5.204 -0.495 1.00 39.88 112 THR A C 1
ATOM 858 O O . THR A 1 112 ? 9.148 -4.243 -0.163 1.00 39.88 112 THR A O 1
ATOM 861 N N . ILE A 1 113 ? 8.924 -6.445 -0.664 1.00 36.56 113 ILE A N 1
ATOM 862 C CA . ILE A 1 113 ? 10.325 -6.905 -0.669 1.00 36.56 113 ILE A CA 1
ATOM 863 C C . ILE A 1 113 ? 10.941 -7.124 0.736 1.00 36.56 113 ILE A C 1
ATOM 865 O O . ILE A 1 113 ? 11.076 -6.212 1.547 1.00 36.56 113 ILE A O 1
ATOM 869 N N . ILE A 1 114 ? 11.296 -8.381 1.059 1.00 38.31 114 ILE A N 1
ATOM 870 C CA . ILE A 1 114 ? 12.666 -8.960 1.091 1.00 38.31 114 ILE A CA 1
ATOM 871 C C . ILE A 1 114 ? 12.561 -10.397 1.672 1.00 38.31 114 ILE A C 1
ATOM 873 O O . ILE A 1 114 ? 12.035 -10.603 2.763 1.00 38.31 114 ILE A O 1
ATOM 877 N N . ARG A 1 115 ? 13.154 -11.399 0.994 1.00 37.94 115 ARG A N 1
ATOM 878 C CA . ARG A 1 115 ? 13.334 -12.806 1.451 1.00 37.94 115 ARG A CA 1
ATOM 879 C C . ARG A 1 115 ? 13.788 -12.972 2.918 1.00 37.94 115 ARG A C 1
ATOM 881 O O . ARG A 1 115 ? 13.383 -13.924 3.570 1.00 37.94 115 ARG A O 1
ATOM 888 N N . ARG A 1 116 ? 14.604 -12.042 3.424 1.00 40.91 116 ARG A N 1
ATOM 889 C CA . ARG A 1 116 ? 15.115 -11.934 4.807 1.00 40.91 116 ARG A CA 1
ATOM 890 C C . ARG A 1 116 ? 14.041 -11.627 5.863 1.00 40.91 116 ARG A C 1
ATOM 892 O O . ARG A 1 116 ? 14.304 -11.765 7.047 1.00 40.91 116 ARG A O 1
ATOM 899 N N . PHE A 1 117 ? 12.834 -11.222 5.463 1.00 51.44 117 PHE A N 1
ATOM 900 C CA . PHE A 1 117 ? 11.736 -10.933 6.390 1.00 51.44 117 PHE A CA 1
ATOM 901 C C . PHE A 1 117 ? 10.967 -12.190 6.828 1.00 51.44 117 PHE A C 1
ATOM 903 O O . PHE A 1 117 ? 10.316 -12.163 7.867 1.00 51.44 117 PHE A O 1
ATOM 910 N N . LYS A 1 118 ? 11.092 -13.313 6.101 1.00 50.16 118 LYS A N 1
ATOM 911 C CA . LYS A 1 118 ? 10.475 -14.590 6.504 1.00 50.16 118 LYS A CA 1
ATOM 912 C C . LYS A 1 118 ? 10.920 -15.023 7.905 1.00 50.16 118 LYS A C 1
ATOM 914 O O . LYS A 1 118 ? 10.097 -15.499 8.666 1.00 50.16 118 LYS A O 1
ATOM 919 N N . GLU A 1 119 ? 12.175 -14.768 8.269 1.00 46.34 119 GLU A N 1
ATOM 920 C CA . GLU A 1 119 ? 12.730 -15.092 9.592 1.00 46.34 119 GLU A CA 1
ATOM 921 C C . GLU A 1 119 ? 12.203 -14.168 10.707 1.00 46.34 119 GLU A C 1
ATOM 923 O O . GLU A 1 119 ? 11.964 -14.622 11.823 1.00 46.34 119 GLU A O 1
ATOM 928 N N . ALA A 1 120 ? 11.951 -12.888 10.404 1.00 49.38 120 ALA A N 1
ATOM 929 C CA . ALA A 1 120 ? 11.355 -11.930 11.343 1.00 49.38 120 ALA A CA 1
ATOM 930 C C . ALA A 1 120 ? 9.832 -12.121 11.513 1.00 49.38 120 ALA A C 1
ATOM 932 O O . ALA A 1 120 ? 9.274 -11.781 12.555 1.00 49.38 120 ALA A O 1
ATOM 933 N N . LEU A 1 121 ? 9.151 -12.677 10.505 1.00 52.19 121 LEU A N 1
ATOM 934 C CA . LEU A 1 121 ? 7.753 -13.112 10.607 1.00 52.19 121 LEU A CA 1
ATOM 935 C C . LEU A 1 121 ? 7.609 -14.295 11.573 1.00 52.19 121 LEU A C 1
ATOM 937 O O . LEU A 1 121 ? 6.690 -14.308 12.389 1.00 52.19 121 LEU A O 1
ATOM 941 N N . THR A 1 122 ? 8.553 -15.242 11.546 1.00 52.03 122 THR A N 1
ATOM 942 C CA . THR A 1 122 ? 8.544 -16.409 12.442 1.00 52.03 122 THR A CA 1
ATOM 943 C C . THR A 1 122 ? 8.650 -16.016 13.916 1.00 52.03 122 THR A C 1
ATOM 945 O O . THR A 1 122 ? 8.027 -16.651 14.760 1.00 52.03 122 THR A O 1
ATOM 948 N N . SER A 1 123 ? 9.391 -14.952 14.249 1.00 57.91 123 SER A N 1
ATOM 949 C CA . SER A 1 123 ? 9.486 -14.460 15.632 1.00 57.91 123 SER A CA 1
ATOM 950 C C . SER A 1 123 ? 8.282 -13.627 16.087 1.00 57.91 123 SER A C 1
ATOM 952 O O . SER A 1 123 ? 8.190 -13.303 17.269 1.00 57.91 123 SER A O 1
ATOM 954 N N . THR A 1 124 ? 7.364 -13.276 15.179 1.00 63.72 124 THR A N 1
ATOM 955 C CA . THR A 1 124 ? 6.228 -12.373 15.445 1.00 63.72 124 THR A CA 1
ATOM 956 C C . THR A 1 124 ? 4.855 -13.043 15.335 1.00 63.72 124 THR A C 1
ATOM 958 O O . THR A 1 124 ? 3.845 -12.348 15.384 1.00 63.72 124 THR A O 1
ATOM 961 N N . ASP A 1 125 ? 4.803 -14.377 15.217 1.00 76.38 125 ASP A N 1
ATOM 962 C CA . ASP A 1 125 ? 3.567 -15.170 15.056 1.00 76.38 125 ASP A CA 1
ATOM 963 C C . ASP A 1 125 ? 2.637 -14.627 13.949 1.00 76.38 125 ASP A C 1
ATOM 965 O O . ASP A 1 125 ? 1.409 -14.694 14.019 1.00 76.38 125 ASP A O 1
ATOM 969 N N . LEU A 1 126 ? 3.233 -14.047 12.904 1.00 75.25 126 LEU A N 1
ATOM 970 C CA . LEU A 1 126 ? 2.525 -13.518 11.748 1.00 75.25 126 LEU A CA 1
ATOM 971 C C . LEU A 1 126 ? 2.451 -14.594 10.668 1.00 75.25 126 LEU A C 1
ATOM 973 O O . LEU A 1 126 ? 3.473 -15.076 10.184 1.00 75.25 126 LEU A O 1
ATOM 977 N N . HIS A 1 127 ? 1.237 -14.910 10.224 1.00 80.38 127 HIS A N 1
ATOM 978 C CA . HIS A 1 127 ? 1.008 -15.911 9.179 1.00 80.38 127 HIS A CA 1
ATOM 979 C C . HIS A 1 127 ? 0.277 -15.298 7.990 1.00 80.38 127 HIS A C 1
ATOM 981 O O . HIS A 1 127 ? -0.568 -14.417 8.178 1.00 80.38 127 HIS A O 1
ATOM 987 N N . ASP A 1 128 ? 0.582 -15.794 6.791 1.00 83.44 128 ASP A N 1
ATOM 988 C CA . ASP A 1 128 ? -0.063 -15.418 5.527 1.00 83.44 128 ASP A CA 1
ATOM 989 C C . ASP A 1 128 ? -1.592 -15.555 5.632 1.00 83.44 128 ASP A C 1
ATOM 991 O O . ASP A 1 128 ? -2.100 -16.537 6.175 1.00 83.44 128 ASP A O 1
ATOM 995 N N . LEU A 1 129 ? -2.332 -14.561 5.141 1.00 84.06 129 LEU A N 1
ATOM 996 C CA . LEU A 1 129 ? -3.800 -14.572 5.142 1.00 84.06 129 LEU A CA 1
ATOM 997 C C . LEU A 1 129 ? -4.407 -15.365 3.973 1.00 84.06 129 LEU A C 1
ATOM 999 O O . LEU A 1 129 ? -5.628 -15.493 3.897 1.00 84.06 129 LEU A O 1
ATOM 1003 N N . GLY A 1 130 ? -3.589 -15.883 3.056 1.00 87.19 130 GLY A N 1
ATOM 1004 C CA . GLY A 1 130 ? -4.054 -16.394 1.774 1.00 87.19 130 GLY A CA 1
ATOM 1005 C C . GLY A 1 130 ? -4.473 -15.266 0.828 1.00 87.19 130 GLY A C 1
ATOM 1006 O O . GLY A 1 130 ? -4.238 -14.086 1.091 1.00 87.19 130 GLY A O 1
ATOM 1007 N N . HIS A 1 131 ? -5.060 -15.636 -0.309 1.00 89.50 131 HIS A N 1
ATOM 1008 C CA . HIS A 1 131 ? -5.609 -14.697 -1.288 1.00 89.50 131 HIS A CA 1
ATOM 1009 C C . HIS A 1 131 ? -6.640 -15.376 -2.202 1.00 89.50 131 HIS A C 1
ATOM 1011 O O . HIS A 1 131 ? -6.642 -16.596 -2.357 1.00 89.50 131 HIS A O 1
ATOM 1017 N N . GLU A 1 132 ? -7.483 -14.566 -2.840 1.00 89.44 132 GLU A N 1
ATOM 1018 C CA . GLU A 1 132 ? -8.342 -14.945 -3.963 1.00 89.44 132 GLU A CA 1
ATOM 1019 C C . GLU A 1 132 ? -7.824 -14.323 -5.272 1.00 89.44 132 GLU A C 1
ATOM 1021 O O . GLU A 1 132 ? -7.357 -13.177 -5.295 1.00 89.44 132 GLU A O 1
ATOM 1026 N N . GLY A 1 133 ? -7.998 -15.042 -6.382 1.00 83.38 133 GLY A N 1
ATOM 1027 C CA . GLY A 1 133 ? -7.641 -14.581 -7.725 1.00 83.38 133 GLY A CA 1
ATOM 1028 C C . GLY A 1 133 ? -6.351 -15.213 -8.245 1.00 83.38 133 GLY A C 1
ATOM 1029 O O . GLY A 1 133 ? -6.087 -16.383 -7.983 1.00 83.38 133 GLY A O 1
ATOM 1030 N N . SER A 1 134 ? -5.585 -14.447 -9.025 1.00 85.94 134 SER A N 1
ATOM 1031 C CA . SER A 1 134 ? -4.304 -14.892 -9.591 1.00 85.94 134 SER A CA 1
ATOM 1032 C C . SER A 1 134 ? -3.353 -15.367 -8.484 1.00 85.94 134 SER A C 1
ATOM 1034 O O . SER A 1 134 ? -3.218 -14.649 -7.496 1.00 85.94 134 SER A O 1
ATOM 1036 N N . PRO A 1 135 ? -2.642 -16.499 -8.636 1.00 87.56 135 PRO A N 1
ATOM 1037 C CA . PRO A 1 135 ? -1.644 -16.933 -7.658 1.00 87.56 135 PRO A CA 1
ATOM 1038 C C . PRO A 1 135 ? -0.394 -16.044 -7.630 1.00 87.56 135 PRO A C 1
ATOM 1040 O O . PRO A 1 135 ? 0.413 -16.142 -6.706 1.00 87.56 135 PRO A O 1
ATOM 1043 N N . PHE A 1 136 ? -0.234 -15.173 -8.626 1.00 88.00 136 PHE A N 1
ATOM 1044 C CA . PHE A 1 136 ? 0.939 -14.332 -8.824 1.00 88.00 136 PHE A CA 1
ATOM 1045 C C . PHE A 1 136 ? 0.605 -12.862 -8.579 1.00 88.00 136 PHE A C 1
ATOM 1047 O O . PHE A 1 136 ? -0.520 -12.430 -8.833 1.00 88.00 136 PHE A O 1
ATOM 1054 N N . THR A 1 137 ? 1.593 -12.104 -8.103 1.00 85.38 137 THR A N 1
ATOM 1055 C CA . THR A 1 137 ? 1.495 -10.646 -7.917 1.00 85.38 137 THR A CA 1
ATOM 1056 C C . THR A 1 137 ? 2.546 -9.888 -8.708 1.00 85.38 137 THR A C 1
ATOM 1058 O O . THR A 1 137 ? 2.518 -8.664 -8.692 1.00 85.38 137 THR A O 1
ATOM 1061 N N . TRP A 1 138 ? 3.472 -10.587 -9.367 1.00 90.38 138 TRP A N 1
ATOM 1062 C CA . TRP A 1 138 ? 4.534 -10.005 -10.170 1.00 90.38 138 TRP A CA 1
ATOM 1063 C C . TRP A 1 138 ? 4.753 -10.783 -11.469 1.00 90.38 138 TRP A C 1
ATOM 1065 O O . TRP A 1 138 ? 4.617 -12.009 -11.491 1.00 90.38 138 TRP A O 1
ATOM 1075 N N . CYS A 1 139 ? 5.130 -10.068 -12.528 1.00 85.94 139 CYS A N 1
ATOM 1076 C CA . CYS A 1 139 ? 5.577 -10.628 -13.800 1.00 85.94 139 CYS A CA 1
ATOM 1077 C C . CYS A 1 139 ? 6.825 -9.889 -14.293 1.00 85.94 139 CYS A C 1
ATOM 1079 O O . CYS A 1 139 ? 6.877 -8.662 -14.248 1.00 85.94 139 CYS A O 1
ATOM 1081 N N . ASN A 1 140 ? 7.800 -10.618 -14.839 1.00 87.44 140 ASN A N 1
ATOM 1082 C CA . ASN A 1 140 ? 9.015 -10.026 -15.410 1.00 87.44 140 ASN A CA 1
ATOM 1083 C C . ASN A 1 140 ? 8.782 -9.226 -16.711 1.00 87.44 140 ASN A C 1
ATOM 1085 O O . ASN A 1 140 ? 9.726 -8.633 -17.226 1.00 87.44 140 ASN A O 1
ATOM 1089 N N . GLN A 1 141 ? 7.548 -9.213 -17.232 1.00 84.81 141 GLN A N 1
ATOM 1090 C CA . GLN A 1 141 ? 7.107 -8.538 -18.461 1.00 84.81 141 GLN A CA 1
ATOM 1091 C C . GLN A 1 141 ? 7.854 -8.951 -19.740 1.00 84.81 141 GLN A C 1
ATOM 1093 O O . GLN A 1 141 ? 7.701 -8.298 -20.775 1.00 84.81 141 GLN A O 1
ATOM 1098 N N . TYR A 1 142 ? 8.629 -10.037 -19.705 1.00 85.88 142 TYR A N 1
ATOM 1099 C CA . TYR A 1 142 ? 9.209 -10.603 -20.917 1.00 85.88 142 TYR A CA 1
ATOM 1100 C C . TYR A 1 142 ? 8.138 -11.359 -21.709 1.00 85.88 142 TYR A C 1
ATOM 1102 O O . TYR A 1 142 ? 7.226 -11.929 -21.102 1.00 85.88 142 TYR A O 1
ATOM 1110 N N . PRO A 1 143 ? 8.213 -11.355 -23.051 1.00 87.25 143 PRO A N 1
ATOM 1111 C CA . PRO A 1 143 ? 7.325 -12.162 -23.872 1.00 87.25 143 PRO A CA 1
ATOM 1112 C C . PRO A 1 143 ? 7.599 -13.655 -23.665 1.00 87.25 143 PRO A C 1
ATOM 1114 O O . PRO A 1 143 ? 8.699 -14.056 -23.285 1.00 87.25 143 PRO A O 1
ATOM 1117 N N . GLU A 1 144 ? 6.596 -14.473 -23.962 1.00 87.75 144 GLU A N 1
ATOM 1118 C CA . GLU A 1 144 ? 6.733 -15.929 -23.971 1.00 87.75 144 GLU A CA 1
ATOM 1119 C C . GLU A 1 144 ? 7.866 -16.362 -24.926 1.00 87.75 144 GLU A C 1
ATOM 1121 O O . GLU A 1 144 ? 8.002 -15.772 -26.007 1.00 87.75 144 GLU A O 1
ATOM 1126 N N . PRO A 1 145 ? 8.670 -17.387 -24.576 1.00 89.56 145 PRO A N 1
ATOM 1127 C CA . PRO A 1 145 ? 8.540 -18.292 -23.423 1.00 89.56 145 PRO A CA 1
ATOM 1128 C C . PRO A 1 145 ? 9.288 -17.832 -22.157 1.00 89.56 145 PRO A C 1
ATOM 1130 O O . PRO A 1 145 ? 9.324 -18.556 -21.165 1.00 89.56 145 PRO A O 1
ATOM 1133 N N . ASP A 1 146 ? 9.914 -16.654 -22.183 1.00 92.69 146 ASP A N 1
ATOM 1134 C CA . ASP A 1 146 ? 10.763 -16.160 -21.090 1.00 92.69 146 ASP A CA 1
ATOM 1135 C C . ASP A 1 146 ? 9.952 -15.476 -19.972 1.00 92.69 146 ASP A C 1
ATOM 1137 O O . ASP A 1 146 ? 10.516 -14.876 -19.049 1.00 92.69 146 ASP A O 1
ATOM 1141 N N . THR A 1 147 ? 8.619 -15.536 -20.046 1.00 90.06 147 THR A N 1
ATOM 1142 C CA . THR A 1 147 ? 7.717 -14.942 -19.062 1.00 90.06 147 THR A CA 1
ATOM 1143 C C . THR A 1 147 ? 7.803 -15.687 -17.731 1.00 90.06 147 THR A C 1
ATOM 1145 O O . THR A 1 147 ? 7.589 -16.894 -17.642 1.00 90.06 147 THR A O 1
ATOM 1148 N N . ILE A 1 148 ? 8.083 -14.946 -16.659 1.00 89.56 148 ILE A N 1
ATOM 1149 C CA . ILE A 1 148 ? 8.154 -15.471 -15.293 1.00 89.56 148 ILE A CA 1
ATOM 1150 C C . ILE A 1 148 ? 7.120 -14.752 -14.441 1.00 89.56 148 ILE A C 1
ATOM 1152 O O . ILE A 1 148 ? 7.069 -13.521 -14.427 1.00 89.56 148 ILE A O 1
ATOM 1156 N N . TYR A 1 149 ? 6.355 -15.534 -13.682 1.00 88.88 149 TYR A N 1
ATOM 1157 C CA . TYR A 1 149 ? 5.387 -15.046 -12.710 1.00 88.88 149 TYR A CA 1
ATOM 1158 C C . TYR A 1 149 ? 5.781 -15.458 -11.291 1.00 88.88 149 TYR A C 1
ATOM 1160 O O . TYR A 1 149 ? 6.098 -16.619 -11.036 1.00 88.88 149 TYR A O 1
ATOM 1168 N N . GLU A 1 150 ? 5.712 -14.518 -10.348 1.00 86.94 150 GLU A N 1
ATOM 1169 C CA . GLU A 1 150 ? 6.018 -14.766 -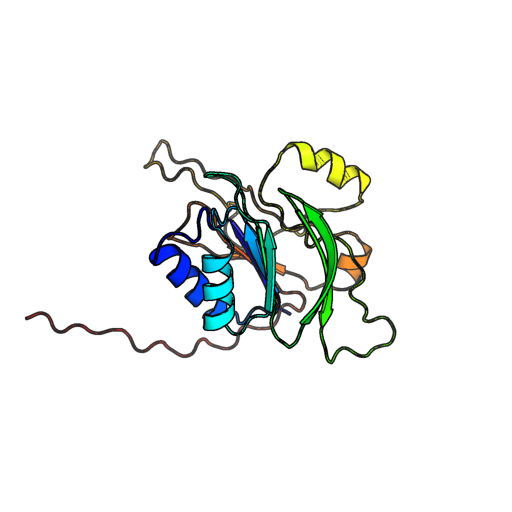8.936 1.00 86.94 150 GLU A CA 1
ATOM 1170 C C . GLU A 1 150 ? 4.977 -14.123 -8.008 1.00 86.94 150 GLU A C 1
ATOM 1172 O O . GLU A 1 150 ? 4.311 -13.143 -8.348 1.00 86.94 150 GLU A O 1
ATOM 1177 N N . ARG A 1 151 ? 4.835 -14.665 -6.794 1.00 86.31 151 ARG A N 1
ATOM 1178 C CA . ARG A 1 151 ? 4.082 -14.027 -5.704 1.00 86.31 151 ARG A CA 1
ATOM 1179 C C . ARG A 1 151 ? 5.063 -13.327 -4.770 1.00 86.31 151 ARG A C 1
ATOM 1181 O O . ARG A 1 151 ? 5.696 -13.975 -3.936 1.00 86.31 151 ARG A O 1
ATOM 1188 N N . LEU A 1 152 ? 5.182 -12.012 -4.921 1.00 82.88 152 LEU A N 1
ATOM 1189 C CA . LEU A 1 152 ? 6.113 -11.175 -4.154 1.00 82.88 152 LEU A CA 1
ATOM 1190 C C . LEU A 1 152 ? 5.433 -10.350 -3.060 1.00 82.88 152 LEU A C 1
ATOM 1192 O O . LEU A 1 152 ? 6.100 -9.898 -2.128 1.00 82.88 152 LEU A O 1
ATOM 1196 N N . ASP A 1 153 ? 4.116 -10.189 -3.149 1.00 83.81 153 ASP A N 1
ATOM 1197 C CA . ASP A 1 153 ? 3.325 -9.375 -2.240 1.00 83.81 153 ASP A CA 1
ATOM 1198 C C . ASP A 1 153 ? 2.346 -10.267 -1.467 1.00 83.81 153 ASP A C 1
ATOM 1200 O O . ASP A 1 153 ? 1.670 -11.133 -2.029 1.00 83.81 153 ASP A O 1
ATOM 1204 N N . SER A 1 154 ? 2.278 -10.072 -0.150 1.00 82.31 154 SER A N 1
ATOM 1205 C CA . SER A 1 154 ? 1.332 -10.781 0.708 1.00 82.31 154 SER A CA 1
ATOM 1206 C C . SER A 1 154 ? 0.892 -9.930 1.896 1.00 82.31 154 SER A C 1
ATOM 1208 O O . SER A 1 154 ? 1.583 -8.992 2.298 1.00 82.31 154 SER A O 1
ATOM 1210 N N . ALA A 1 155 ? -0.267 -10.268 2.457 1.00 83.56 155 ALA A N 1
ATOM 1211 C CA . ALA A 1 155 ? -0.748 -9.742 3.723 1.00 83.56 155 ALA A CA 1
ATOM 1212 C C . ALA A 1 155 ? -0.655 -10.841 4.787 1.00 83.56 155 ALA A C 1
ATOM 1214 O O . ALA A 1 155 ? -1.158 -11.949 4.598 1.00 83.56 155 ALA A O 1
ATOM 1215 N N . CYS A 1 156 ? -0.028 -10.516 5.913 1.00 82.44 156 CYS A N 1
ATOM 1216 C CA . CYS A 1 156 ? 0.136 -11.423 7.042 1.00 82.44 156 CYS A CA 1
ATOM 1217 C C . CYS A 1 156 ? -0.559 -10.848 8.272 1.00 82.44 156 CYS A C 1
ATOM 1219 O O . CYS A 1 156 ? -0.658 -9.632 8.420 1.00 82.44 156 CYS A O 1
ATOM 1221 N N . ALA A 1 157 ? -1.006 -11.723 9.164 1.00 80.50 157 ALA A N 1
ATOM 1222 C CA . ALA A 1 157 ? -1.647 -11.337 10.412 1.00 80.50 157 ALA A CA 1
ATOM 1223 C C . ALA A 1 157 ? -1.342 -12.342 11.523 1.00 80.50 157 ALA A C 1
ATOM 1225 O O . ALA A 1 157 ? -1.047 -13.510 11.248 1.00 80.50 157 ALA A O 1
ATOM 1226 N N . ASP A 1 158 ? -1.442 -11.890 12.770 1.00 78.94 158 ASP A N 1
ATOM 1227 C CA . ASP A 1 158 ? -1.369 -12.757 13.945 1.00 78.94 158 ASP A CA 1
ATOM 1228 C C . ASP A 1 158 ? -2.746 -13.390 14.250 1.00 78.94 158 ASP A C 1
ATOM 1230 O O . ASP A 1 158 ? -3.772 -12.984 13.677 1.00 78.94 158 ASP A O 1
ATOM 1234 N N . PRO A 1 159 ? -2.813 -14.408 15.127 1.00 81.94 159 PRO A N 1
ATOM 1235 C CA . PRO A 1 159 ? -4.076 -15.038 15.505 1.00 81.94 159 PRO A CA 1
ATOM 1236 C C . PRO A 1 159 ? -5.105 -14.088 16.132 1.00 81.94 159 PRO A C 1
ATOM 1238 O O . PRO A 1 159 ? -6.300 -14.246 15.879 1.00 81.94 159 PRO A O 1
ATOM 1241 N N . SER A 1 160 ? -4.676 -13.083 16.901 1.00 77.69 160 SER A N 1
ATOM 1242 C CA . SER A 1 160 ? -5.580 -12.107 17.531 1.00 77.69 160 SER A CA 1
ATOM 1243 C C . SER A 1 160 ? -6.269 -11.239 16.478 1.00 77.69 160 SER A C 1
ATOM 1245 O O . SER A 1 160 ? -7.472 -10.979 16.557 1.00 77.69 160 SER A O 1
ATOM 1247 N N . TRP A 1 161 ? -5.531 -10.834 15.446 1.00 81.94 161 TRP A N 1
ATOM 1248 C CA . TRP A 1 161 ? -6.074 -10.105 14.307 1.00 81.94 161 TRP A CA 1
ATOM 1249 C C . TRP A 1 161 ? -7.045 -10.968 13.499 1.00 81.94 161 TRP A C 1
ATOM 1251 O O . TRP A 1 161 ? -8.144 -10.512 13.174 1.00 81.94 161 TRP A O 1
ATOM 1261 N N . ARG A 1 162 ? -6.691 -12.232 13.225 1.00 82.25 162 ARG A N 1
ATOM 1262 C CA . ARG A 1 162 ? -7.582 -13.180 12.530 1.00 82.25 162 ARG A CA 1
ATOM 1263 C C . ARG A 1 162 ? -8.881 -13.423 13.292 1.00 82.25 162 ARG A C 1
ATOM 1265 O O . ARG A 1 162 ? -9.942 -13.421 12.679 1.00 82.25 162 ARG A O 1
ATOM 1272 N N . ALA A 1 163 ? -8.817 -13.569 14.614 1.00 81.81 163 ALA A N 1
ATOM 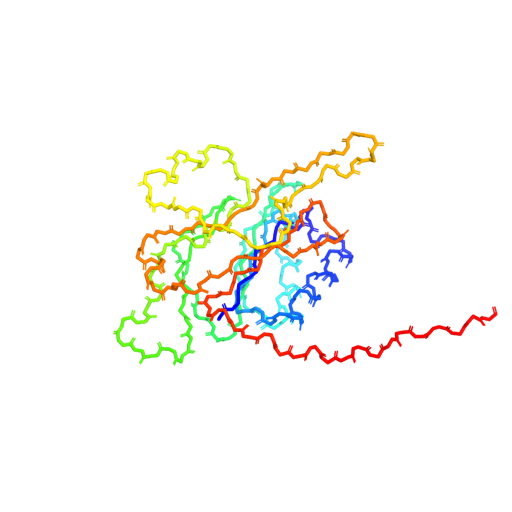1273 C CA . ALA A 1 163 ? -10.004 -13.723 15.454 1.00 81.81 163 ALA A CA 1
ATOM 1274 C C . ALA A 1 163 ? -10.926 -12.494 15.389 1.00 81.81 163 ALA A C 1
ATOM 1276 O O . ALA A 1 163 ? -12.145 -12.613 15.497 1.00 81.81 163 ALA A O 1
ATOM 1277 N N . ARG A 1 164 ? -10.349 -11.306 15.183 1.00 78.81 164 ARG A N 1
ATOM 1278 C CA . ARG A 1 164 ? -11.089 -10.048 15.076 1.00 78.81 164 ARG A CA 1
ATOM 1279 C C . ARG A 1 164 ? -11.703 -9.808 13.700 1.00 78.81 164 ARG A C 1
ATOM 1281 O O . ARG A 1 164 ? -12.793 -9.244 13.615 1.00 78.81 164 ARG A O 1
ATOM 1288 N N . PHE A 1 165 ? -11.017 -10.220 12.640 1.00 81.75 165 PHE A N 1
ATOM 1289 C CA . PHE A 1 165 ? -11.490 -10.121 11.261 1.00 81.75 165 PHE A CA 1
ATOM 1290 C C . PHE A 1 165 ? -11.564 -11.510 10.621 1.00 81.75 165 PHE A C 1
ATOM 1292 O O . PHE A 1 165 ? -10.851 -11.781 9.655 1.00 81.75 165 PHE A O 1
ATOM 1299 N N . PRO A 1 166 ? -12.444 -12.395 11.125 1.00 86.56 166 PRO A N 1
ATOM 1300 C CA . PRO A 1 166 ? -12.515 -13.777 10.651 1.00 86.56 166 PRO A CA 1
ATOM 1301 C C . PRO A 1 166 ? -12.961 -13.873 9.188 1.00 86.56 166 PRO A C 1
ATOM 1303 O O . PRO A 1 166 ? -12.671 -14.852 8.514 1.00 86.56 166 PRO A O 1
ATOM 1306 N N . ASN A 1 167 ? -13.633 -12.833 8.690 1.00 87.06 167 ASN A N 1
ATOM 1307 C CA . ASN A 1 167 ? -14.096 -12.730 7.310 1.00 87.06 167 ASN A CA 1
ATOM 1308 C C . ASN A 1 167 ? -13.148 -11.898 6.435 1.00 87.06 167 ASN A C 1
ATOM 1310 O O . ASN A 1 167 ? -13.551 -11.465 5.359 1.00 87.06 167 ASN A O 1
ATOM 1314 N N . ALA A 1 168 ? -11.935 -11.582 6.895 1.00 85.81 168 ALA A N 1
ATOM 1315 C CA . ALA A 1 168 ? -11.001 -10.825 6.077 1.00 85.81 168 ALA A CA 1
ATOM 1316 C C . ALA A 1 168 ? -10.619 -11.616 4.824 1.00 85.81 168 ALA A C 1
ATOM 1318 O O . ALA A 1 168 ? -10.252 -12.785 4.905 1.00 85.81 168 ALA A O 1
ATOM 1319 N N . VAL A 1 169 ? -10.656 -10.950 3.672 1.00 90.00 169 VAL A N 1
ATOM 1320 C CA . VAL A 1 169 ? -10.252 -11.539 2.393 1.00 90.00 169 VAL A CA 1
ATOM 1321 C C . VAL A 1 169 ? -9.218 -10.649 1.723 1.00 90.00 169 VAL A C 1
ATOM 1323 O O . VAL A 1 169 ? -9.394 -9.430 1.642 1.00 90.00 169 VAL A O 1
ATOM 1326 N N . VAL A 1 170 ? -8.158 -11.269 1.209 1.00 90.25 170 VAL A N 1
ATOM 1327 C CA . VAL A 1 170 ? -7.149 -10.627 0.360 1.00 90.25 170 VAL A CA 1
ATOM 1328 C C . VAL A 1 170 ? -7.432 -11.001 -1.090 1.00 90.25 170 VAL A C 1
ATOM 1330 O O . VAL A 1 170 ? -7.671 -12.165 -1.396 1.00 90.25 170 VAL A O 1
ATOM 1333 N N . ARG A 1 171 ? -7.414 -10.030 -1.999 1.00 91.81 171 ARG A N 1
ATOM 1334 C CA . ARG A 1 171 ? -7.636 -10.237 -3.435 1.00 91.81 171 ARG A CA 1
ATOM 1335 C C . ARG A 1 171 ? -6.533 -9.575 -4.232 1.00 91.81 171 ARG A C 1
ATOM 1337 O O . ARG A 1 171 ? -6.185 -8.432 -3.940 1.00 91.81 171 ARG A O 1
ATOM 1344 N N . HIS A 1 172 ? -6.039 -10.247 -5.262 1.00 92.38 172 HIS A N 1
ATOM 1345 C CA . HIS A 1 172 ? -5.119 -9.626 -6.211 1.00 92.38 172 HIS A CA 1
ATOM 1346 C C . HIS A 1 172 ? -5.920 -8.848 -7.258 1.00 92.38 172 HIS A C 1
ATOM 1348 O O . HIS A 1 172 ? -6.885 -9.355 -7.836 1.00 92.38 172 HIS A O 1
ATOM 1354 N N . ILE A 1 173 ? -5.562 -7.583 -7.452 1.00 91.62 173 ILE A N 1
ATOM 1355 C CA . ILE A 1 173 ? -6.160 -6.679 -8.426 1.00 91.62 173 ILE A CA 1
ATOM 1356 C C . ILE A 1 173 ? -5.131 -6.469 -9.534 1.00 91.62 173 ILE A C 1
ATOM 1358 O O . ILE A 1 173 ? -4.141 -5.774 -9.289 1.00 91.62 173 ILE A O 1
ATOM 1362 N N . PRO A 1 174 ? -5.378 -7.017 -10.737 1.00 89.44 174 PRO A N 1
ATOM 1363 C CA . PRO A 1 174 ? -4.495 -6.823 -11.871 1.00 89.44 174 PRO A CA 1
ATOM 1364 C C . PRO A 1 174 ? -4.291 -5.347 -12.188 1.00 89.44 174 PRO A C 1
ATOM 1366 O O . PRO A 1 174 ? -5.267 -4.599 -12.327 1.00 89.44 174 PRO A O 1
ATOM 1369 N N . VAL A 1 175 ? -3.033 -4.928 -12.317 1.00 85.25 175 VAL A N 1
ATOM 1370 C CA . VAL A 1 175 ? -2.680 -3.550 -12.676 1.00 85.25 175 VAL A CA 1
ATOM 1371 C C . VAL A 1 175 ? -1.806 -3.547 -13.923 1.00 85.25 175 VAL A C 1
ATOM 1373 O O . VAL A 1 175 ? -0.615 -3.806 -13.870 1.00 85.25 175 VAL A O 1
ATOM 1376 N N . THR A 1 176 ? -2.376 -3.148 -15.058 1.00 78.25 176 THR A N 1
ATOM 1377 C CA . THR A 1 176 ? -1.671 -3.162 -16.353 1.00 78.25 176 THR A CA 1
ATOM 1378 C C . THR A 1 176 ? -0.559 -2.122 -16.478 1.00 78.25 176 THR A C 1
ATOM 1380 O O . THR A 1 176 ? 0.267 -2.210 -17.380 1.00 78.25 176 THR A O 1
ATOM 1383 N N . SER A 1 177 ? -0.529 -1.113 -15.604 1.00 78.88 177 SER A N 1
ATOM 1384 C CA . SER A 1 177 ? 0.497 -0.065 -15.622 1.00 78.88 177 SER A CA 1
ATOM 1385 C C . SER A 1 177 ? 1.731 -0.388 -14.775 1.00 78.88 177 SER A C 1
ATOM 1387 O O . SER A 1 177 ? 2.576 0.490 -14.611 1.00 78.88 177 SER A O 1
ATOM 1389 N N . SER A 1 178 ? 1.806 -1.577 -14.172 1.00 82.62 178 SER A N 1
ATOM 1390 C CA . SER A 1 178 ? 2.946 -2.032 -13.373 1.00 82.62 178 SER A CA 1
ATOM 1391 C C . SER A 1 178 ? 3.222 -3.502 -13.659 1.00 82.62 178 SER A C 1
ATOM 1393 O O . SER A 1 178 ? 2.365 -4.238 -14.129 1.00 82.62 178 SER A O 1
ATOM 1395 N N . ASP A 1 179 ? 4.432 -3.931 -13.346 1.00 83.38 179 ASP A N 1
ATOM 1396 C CA . ASP A 1 179 ? 4.831 -5.333 -13.216 1.00 83.38 179 ASP A CA 1
ATOM 1397 C C . ASP A 1 179 ? 4.281 -6.000 -11.947 1.00 83.38 179 ASP A C 1
ATOM 1399 O O . ASP A 1 179 ? 4.428 -7.206 -11.797 1.00 83.38 179 ASP A O 1
ATOM 1403 N N . HIS A 1 180 ? 3.636 -5.231 -11.062 1.00 89.12 180 HIS A N 1
ATOM 1404 C CA . HIS A 1 180 ? 3.030 -5.690 -9.820 1.00 89.12 180 HIS A CA 1
ATOM 1405 C C . HIS A 1 180 ? 1.518 -5.446 -9.781 1.00 89.12 180 HIS A C 1
ATOM 1407 O O . HIS A 1 180 ? 1.040 -4.332 -10.034 1.00 89.12 180 HIS A O 1
ATOM 1413 N N . ASP A 1 181 ? 0.788 -6.456 -9.323 1.00 90.38 181 ASP A N 1
ATOM 1414 C CA . ASP A 1 181 ? -0.623 -6.349 -8.972 1.00 90.38 181 ASP A CA 1
ATOM 1415 C C . ASP A 1 181 ? -0.808 -5.670 -7.607 1.00 90.38 181 ASP A C 1
ATOM 1417 O O . ASP A 1 181 ? 0.048 -5.715 -6.720 1.00 90.38 181 ASP A O 1
ATOM 1421 N N . ALA A 1 182 ? -1.958 -5.026 -7.413 1.00 92.12 182 ALA A N 1
ATOM 1422 C CA . ALA A 1 182 ? -2.328 -4.464 -6.117 1.00 92.12 182 ALA A CA 1
ATOM 1423 C C . ALA A 1 182 ? -3.017 -5.525 -5.245 1.00 92.12 182 ALA A C 1
ATOM 1425 O O . ALA A 1 182 ? -3.812 -6.320 -5.741 1.00 92.12 182 ALA A O 1
ATOM 1426 N N . LEU A 1 183 ? -2.798 -5.503 -3.928 1.00 91.56 183 LEU A N 1
ATOM 1427 C CA . LEU A 1 183 ? -3.591 -6.298 -2.987 1.00 91.56 183 LEU A CA 1
ATOM 1428 C C . LEU A 1 183 ? -4.754 -5.457 -2.464 1.00 91.56 183 LEU A C 1
ATOM 1430 O O . LEU A 1 183 ? -4.553 -4.375 -1.911 1.00 91.56 183 LEU A O 1
ATOM 1434 N N . LEU A 1 184 ? -5.970 -5.977 -2.581 1.00 92.44 184 LEU A N 1
ATOM 1435 C CA . LEU A 1 184 ? -7.155 -5.447 -1.919 1.00 92.44 184 LEU A CA 1
ATOM 1436 C C . LEU A 1 184 ? -7.482 -6.320 -0.713 1.00 92.44 184 LEU A C 1
ATOM 1438 O O . LEU A 1 184 ? -7.748 -7.507 -0.861 1.00 92.44 184 LEU A O 1
ATOM 1442 N N . ILE A 1 185 ? -7.507 -5.717 0.469 1.00 90.12 185 ILE A N 1
ATOM 1443 C CA . ILE A 1 185 ? -7.824 -6.389 1.728 1.00 90.12 185 ILE A CA 1
ATOM 1444 C C . ILE A 1 185 ? -9.178 -5.861 2.200 1.00 90.12 185 ILE A C 1
ATOM 1446 O O . ILE A 1 185 ? -9.313 -4.675 2.515 1.00 90.12 185 ILE A O 1
ATOM 1450 N N . ASP A 1 186 ? -10.191 -6.721 2.233 1.00 89.62 186 ASP A N 1
ATOM 1451 C CA . ASP A 1 186 ? -11.518 -6.386 2.748 1.00 89.62 186 ASP A CA 1
ATOM 1452 C C . ASP A 1 186 ? -11.746 -7.070 4.093 1.00 89.62 186 ASP A C 1
ATOM 1454 O O . ASP A 1 186 ? -11.946 -8.277 4.157 1.00 89.62 186 ASP A O 1
ATOM 1458 N N . LEU A 1 187 ? -11.749 -6.281 5.170 1.00 83.44 187 LEU A N 1
ATOM 1459 C CA . LEU A 1 187 ? -11.877 -6.787 6.543 1.00 83.44 187 LEU A CA 1
ATOM 1460 C C . LEU A 1 187 ? -13.271 -7.309 6.901 1.00 83.44 187 LEU A C 1
ATOM 1462 O O . LEU A 1 187 ? -13.445 -7.909 7.956 1.00 83.44 187 LEU A O 1
ATOM 1466 N N . VAL A 1 188 ? -14.282 -6.991 6.093 1.00 77.44 188 VAL A N 1
ATOM 1467 C CA . VAL A 1 188 ? -15.690 -7.297 6.403 1.00 77.44 188 VAL A CA 1
ATOM 1468 C C . VAL A 1 188 ? -16.302 -8.205 5.330 1.00 77.44 188 VAL A C 1
ATOM 1470 O O . VAL A 1 188 ? -17.432 -8.651 5.491 1.00 77.44 188 VAL A O 1
ATOM 1473 N N . ASN A 1 189 ? -15.561 -8.486 4.251 1.00 74.25 189 ASN A N 1
ATOM 1474 C CA . ASN A 1 189 ? -16.051 -9.147 3.042 1.00 74.25 189 ASN A CA 1
ATOM 1475 C C . ASN A 1 189 ? -17.385 -8.553 2.560 1.00 74.25 189 ASN A C 1
ATOM 1477 O O . ASN A 1 189 ? -18.390 -9.244 2.392 1.00 74.25 189 ASN A O 1
ATOM 1481 N N . THR A 1 190 ? -17.412 -7.230 2.403 1.00 61.28 190 THR A N 1
ATOM 1482 C CA . THR A 1 190 ? -18.615 -6.518 1.972 1.00 61.28 190 THR A CA 1
ATOM 1483 C C . THR A 1 190 ? -19.043 -6.963 0.567 1.00 61.28 190 THR A C 1
ATOM 1485 O O . THR A 1 190 ? -18.217 -6.941 -0.351 1.00 61.28 190 THR A O 1
ATOM 1488 N N . PRO A 1 191 ? -20.326 -7.324 0.351 1.00 52.78 191 PRO A N 1
ATOM 1489 C CA . PRO A 1 191 ? -20.838 -7.609 -0.985 1.00 52.78 191 PRO A CA 1
ATOM 1490 C C . PRO A 1 191 ? -20.624 -6.390 -1.884 1.00 52.78 191 PRO A C 1
ATOM 1492 O O . PRO A 1 191 ? -20.963 -5.265 -1.508 1.00 52.78 191 PRO A O 1
ATOM 1495 N N . ARG A 1 192 ? -20.036 -6.592 -3.068 1.00 51.84 192 ARG A N 1
ATOM 1496 C CA . ARG A 1 192 ? -19.775 -5.488 -3.999 1.00 51.84 192 ARG A CA 1
ATOM 1497 C C . ARG A 1 192 ? -21.103 -4.849 -4.403 1.00 51.84 192 ARG A C 1
ATOM 1499 O O . ARG A 1 192 ? -21.972 -5.532 -4.940 1.00 51.84 192 ARG A O 1
ATOM 1506 N N . LEU A 1 193 ? -21.235 -3.536 -4.215 1.00 49.25 193 LEU A N 1
ATOM 1507 C CA . LEU A 1 193 ? -22.296 -2.791 -4.889 1.00 49.25 193 LEU A CA 1
ATOM 1508 C C . LEU A 1 193 ? -22.106 -2.942 -6.412 1.00 49.25 193 LEU A C 1
ATOM 1510 O O . LEU A 1 193 ? -20.960 -2.905 -6.883 1.00 49.25 193 LEU A O 1
ATOM 1514 N N . PRO A 1 194 ? -23.185 -3.112 -7.200 1.00 39.97 194 PRO A N 1
ATOM 1515 C CA . PRO A 1 194 ? -23.088 -3.147 -8.652 1.00 39.97 194 PRO A CA 1
ATOM 1516 C C . PRO A 1 194 ? -22.378 -1.887 -9.146 1.00 39.97 194 PRO A C 1
ATOM 1518 O O . PRO A 1 194 ? -22.771 -0.770 -8.801 1.00 39.97 194 PRO A O 1
ATOM 1521 N N . ARG A 1 195 ? -21.314 -2.055 -9.941 1.00 50.06 195 ARG A N 1
ATOM 1522 C CA . ARG A 1 195 ? -20.607 -0.914 -10.535 1.00 50.06 195 ARG A CA 1
ATOM 1523 C C . ARG A 1 195 ? -21.618 -0.072 -11.327 1.00 50.06 195 ARG A C 1
ATOM 1525 O O . ARG A 1 195 ? -22.324 -0.644 -12.163 1.00 50.06 195 ARG A O 1
ATOM 1532 N N . PRO A 1 196 ? -21.670 1.262 -11.152 1.00 50.50 196 PRO A N 1
ATOM 1533 C CA . PRO A 1 196 ? -22.393 2.099 -12.094 1.00 50.50 196 PRO A CA 1
ATOM 1534 C C . PRO A 1 196 ? -21.786 1.864 -13.478 1.00 50.50 196 PRO A C 1
ATOM 1536 O O . PRO A 1 196 ? -20.570 1.986 -13.653 1.00 50.50 196 PRO A O 1
ATOM 1539 N N . LYS A 1 197 ? -22.616 1.457 -14.449 1.00 43.69 197 LYS A N 1
ATOM 1540 C CA . LYS A 1 197 ? -22.182 1.233 -15.833 1.00 43.69 197 LYS A CA 1
ATOM 1541 C C . LYS A 1 197 ? -21.483 2.504 -16.316 1.00 43.69 197 LYS A C 1
ATOM 1543 O O . LYS A 1 197 ? -22.130 3.535 -16.498 1.00 43.69 197 LYS A O 1
ATOM 1548 N N . ARG A 1 198 ? -20.162 2.443 -16.512 1.00 55.75 198 ARG A N 1
ATOM 1549 C CA . ARG A 1 198 ? -19.443 3.508 -17.215 1.00 55.75 198 ARG A CA 1
ATOM 1550 C C . ARG A 1 198 ? -20.072 3.613 -18.602 1.00 55.75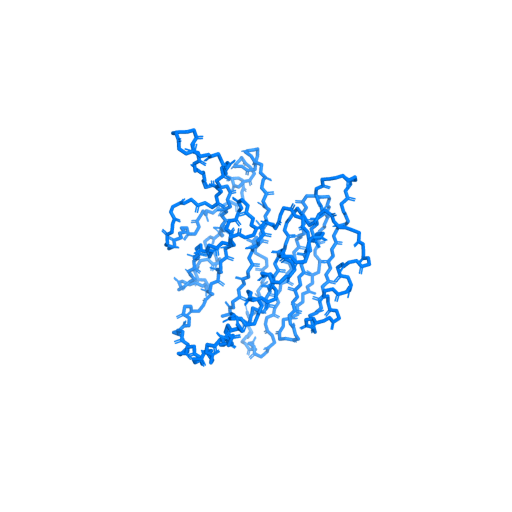 198 ARG A C 1
ATOM 1552 O O . ARG A 1 198 ? -20.145 2.614 -19.317 1.00 55.75 198 ARG A O 1
ATOM 1559 N N . ARG A 1 199 ? -20.559 4.803 -18.963 1.00 48.94 199 ARG A N 1
ATOM 1560 C CA . ARG A 1 199 ? -20.947 5.086 -20.348 1.00 48.94 199 ARG A CA 1
ATOM 1561 C C . ARG A 1 199 ? -19.699 4.852 -21.209 1.00 48.94 199 ARG A C 1
ATOM 1563 O O . ARG A 1 199 ? -18.657 5.415 -20.866 1.00 48.94 199 ARG A O 1
ATOM 1570 N N . PRO A 1 200 ? -19.753 3.995 -22.241 1.00 52.44 200 PRO A N 1
ATOM 1571 C CA . PRO A 1 200 ? -18.587 3.749 -23.073 1.00 52.44 200 PRO A CA 1
ATOM 1572 C C . PRO A 1 200 ? -18.153 5.061 -23.725 1.00 52.44 200 PRO A C 1
ATOM 1574 O O . PRO A 1 200 ? -18.986 5.821 -24.222 1.00 52.44 200 PRO A O 1
ATOM 1577 N N . PHE A 1 201 ? -16.850 5.326 -23.689 1.00 59.66 201 PHE A N 1
ATOM 1578 C CA . PHE A 1 201 ? -16.243 6.391 -24.472 1.00 59.66 201 PHE A CA 1
ATOM 1579 C C . PHE A 1 201 ? -16.427 6.036 -25.955 1.00 59.66 201 PHE A C 1
ATOM 1581 O O . PHE A 1 201 ? -16.040 4.946 -26.373 1.00 59.66 201 PHE A O 1
ATOM 1588 N N . ARG A 1 202 ? -17.084 6.912 -26.723 1.00 59.59 202 ARG A N 1
ATOM 1589 C CA . ARG A 1 202 ? -17.274 6.772 -28.173 1.00 59.59 202 ARG A CA 1
ATOM 1590 C C . ARG A 1 202 ? -16.434 7.841 -28.860 1.00 59.59 202 ARG A C 1
ATOM 1592 O O . ARG A 1 202 ? -16.512 9.002 -28.470 1.00 59.59 202 ARG A O 1
ATOM 1599 N N . PHE A 1 203 ? -15.654 7.442 -29.856 1.00 65.44 203 PHE A N 1
ATOM 1600 C CA . PHE A 1 203 ? -15.023 8.351 -30.805 1.00 65.44 203 PHE A CA 1
ATOM 1601 C C . PHE A 1 203 ? -15.704 8.140 -32.158 1.00 65.44 203 PHE A C 1
ATOM 1603 O O . PHE A 1 203 ? -15.928 6.993 -32.548 1.00 65.44 203 PHE A O 1
ATOM 1610 N N . GLU A 1 204 ? -16.067 9.222 -32.837 1.00 44.41 204 GLU A N 1
ATOM 1611 C CA . GLU A 1 204 ? -16.445 9.172 -34.248 1.00 44.41 204 GLU A CA 1
ATOM 1612 C C . GLU A 1 204 ? -15.155 9.214 -35.063 1.00 44.41 204 GLU A C 1
ATOM 1614 O O . GLU A 1 204 ? -14.387 10.167 -34.958 1.00 44.41 204 GLU A O 1
ATOM 1619 N N . ALA A 1 205 ? -14.884 8.151 -35.819 1.00 46.75 205 ALA A N 1
ATOM 1620 C CA . ALA A 1 205 ? -13.821 8.180 -36.812 1.00 46.75 205 ALA A CA 1
ATOM 1621 C C . ALA A 1 205 ? -14.215 9.183 -37.910 1.00 46.75 205 ALA A C 1
ATOM 1623 O O . ALA A 1 205 ? -15.313 9.070 -38.457 1.00 46.75 205 ALA A O 1
ATOM 1624 N N . MET A 1 206 ? -13.341 10.160 -38.176 1.00 52.72 206 MET A N 1
ATOM 1625 C CA . MET A 1 206 ? -13.405 11.006 -39.374 1.00 52.72 206 MET A CA 1
ATOM 1626 C C . MET A 1 206 ? -12.886 10.245 -40.588 1.00 52.72 206 MET A C 1
ATOM 1628 O O . MET A 1 206 ? -11.889 9.505 -40.418 1.00 52.72 206 MET A O 1
#